Protein AF-A0A7V8A7Y8-F1 (afdb_monomer_lite)

Structure (mmCIF, N/CA/C/O backbone):
data_AF-A0A7V8A7Y8-F1
#
_entry.id   AF-A0A7V8A7Y8-F1
#
loop_
_atom_site.group_PDB
_atom_site.id
_atom_site.type_symbol
_atom_site.label_atom_id
_atom_site.label_alt_id
_atom_site.label_comp_id
_atom_site.label_asym_id
_atom_site.label_entity_id
_atom_site.label_seq_id
_atom_site.pdbx_PDB_ins_code
_atom_site.Cartn_x
_atom_site.Cartn_y
_atom_site.Cartn_z
_atom_site.occupancy
_atom_site.B_iso_or_equiv
_atom_site.auth_seq_id
_atom_site.auth_comp_id
_atom_site.auth_asym_id
_atom_site.auth_atom_id
_atom_site.pdbx_PDB_model_num
ATOM 1 N N . ILE A 1 1 ? -27.862 -1.808 -30.298 1.00 43.12 1 ILE A N 1
ATOM 2 C CA . ILE A 1 1 ? -26.944 -0.720 -30.732 1.00 43.12 1 ILE A CA 1
ATOM 3 C C . ILE A 1 1 ? -25.475 -1.186 -30.815 1.00 43.12 1 ILE A C 1
ATOM 5 O O . ILE A 1 1 ? -24.736 -0.655 -31.625 1.00 43.12 1 ILE A O 1
ATOM 9 N N . LEU A 1 2 ? -25.059 -2.246 -30.105 1.00 43.09 2 LEU A N 1
ATOM 10 C CA . LEU A 1 2 ? -23.691 -2.807 -30.159 1.00 43.09 2 LEU A CA 1
ATOM 11 C C . LEU A 1 2 ? -23.369 -3.747 -31.347 1.00 43.09 2 LEU A C 1
ATOM 13 O O . LEU A 1 2 ? -22.307 -4.351 -31.362 1.00 43.09 2 LEU A O 1
ATOM 17 N N . ALA A 1 3 ? -24.245 -3.877 -32.347 1.00 46.22 3 ALA A N 1
ATOM 18 C CA . ALA A 1 3 ? -24.031 -4.803 -33.471 1.00 46.22 3 ALA A CA 1
ATOM 19 C C . ALA A 1 3 ? -23.449 -4.141 -34.740 1.00 46.22 3 ALA A C 1
ATOM 21 O O . ALA A 1 3 ? -23.365 -4.790 -35.775 1.00 46.22 3 ALA A O 1
ATOM 22 N N . MET A 1 4 ? -23.084 -2.853 -34.693 1.00 45.44 4 MET A N 1
ATOM 23 C CA . MET A 1 4 ? -22.769 -2.076 -35.905 1.00 45.44 4 MET A CA 1
ATOM 24 C C . MET A 1 4 ? -21.642 -1.044 -35.720 1.00 45.44 4 MET A C 1
ATOM 26 O O . MET A 1 4 ? -21.625 -0.014 -36.387 1.00 45.44 4 MET A O 1
ATOM 30 N N . ALA A 1 5 ? -20.689 -1.300 -34.818 1.00 39.41 5 ALA A N 1
ATOM 31 C CA . ALA A 1 5 ? -19.474 -0.489 -34.725 1.00 39.41 5 ALA A CA 1
ATOM 32 C C . ALA A 1 5 ? -18.368 -1.089 -35.627 1.00 39.41 5 ALA A C 1
ATOM 34 O O . ALA A 1 5 ? -18.125 -2.294 -35.542 1.00 39.41 5 ALA A O 1
ATOM 35 N N . PRO A 1 6 ? -17.711 -0.297 -36.498 1.00 40.44 6 PRO A N 1
ATOM 36 C CA . PRO A 1 6 ? -16.711 -0.798 -37.436 1.00 40.44 6 PRO A CA 1
ATOM 37 C C . PRO A 1 6 ? -15.458 -1.315 -36.713 1.00 40.44 6 PRO A C 1
ATOM 39 O O . PRO A 1 6 ? -14.969 -0.691 -35.772 1.00 40.44 6 PRO A O 1
ATOM 42 N N . ASN A 1 7 ? -14.921 -2.435 -37.209 1.00 46.97 7 ASN A N 1
ATOM 43 C CA . ASN A 1 7 ? -13.708 -3.138 -36.760 1.00 46.97 7 ASN A CA 1
ATOM 44 C C . ASN A 1 7 ? -12.401 -2.347 -37.012 1.00 46.97 7 ASN A C 1
ATOM 46 O O . ASN A 1 7 ? -11.457 -2.869 -37.601 1.00 46.97 7 ASN A O 1
ATOM 50 N N . SER A 1 8 ? -12.326 -1.081 -36.598 1.00 47.31 8 SER A N 1
ATOM 51 C CA . SER A 1 8 ? -11.117 -0.253 -36.743 1.00 47.31 8 SER A CA 1
ATOM 52 C C . SER A 1 8 ? -10.705 0.512 -35.483 1.00 47.31 8 SER A C 1
ATOM 54 O O . SER A 1 8 ? -9.743 1.276 -35.524 1.00 47.31 8 SER A O 1
ATOM 56 N N . GLN A 1 9 ? -11.365 0.304 -34.340 1.00 48.78 9 GLN A N 1
ATOM 57 C CA . GLN A 1 9 ? -10.939 0.932 -33.090 1.00 48.78 9 GLN A CA 1
ATOM 58 C C . GLN A 1 9 ? -10.017 0.002 -32.303 1.00 48.78 9 GLN A C 1
ATOM 60 O O . GLN A 1 9 ? -10.423 -1.057 -31.832 1.00 48.78 9 GLN A O 1
ATOM 65 N N . ASN A 1 10 ? -8.761 0.433 -32.176 1.00 53.19 10 ASN A N 1
ATOM 66 C CA . ASN A 1 10 ? -7.723 -0.150 -31.336 1.00 53.19 10 ASN A CA 1
ATOM 67 C C . ASN A 1 10 ? -8.287 -0.593 -29.973 1.00 53.19 10 ASN A C 1
ATOM 69 O O . ASN A 1 10 ? -8.490 0.215 -29.065 1.00 53.19 10 ASN A O 1
ATOM 73 N N . ILE A 1 11 ? -8.473 -1.907 -29.835 1.00 54.41 11 ILE A N 1
ATOM 74 C CA . ILE A 1 11 ? -8.922 -2.631 -28.637 1.00 54.41 11 ILE A CA 1
ATOM 75 C C . ILE A 1 11 ? -8.180 -2.198 -27.343 1.00 54.41 11 ILE A C 1
ATOM 77 O O . ILE A 1 11 ? -8.832 -2.137 -26.296 1.00 54.41 11 ILE A O 1
ATOM 81 N N . PRO A 1 12 ? -6.887 -1.790 -27.365 1.00 56.72 12 PRO A N 1
ATOM 82 C CA . PRO A 1 12 ? -6.213 -1.254 -26.178 1.00 56.72 12 PRO A CA 1
ATOM 83 C C . PRO A 1 12 ? -6.859 0.018 -25.605 1.00 56.72 12 PRO A C 1
ATOM 85 O O . PRO A 1 12 ? -6.932 0.176 -24.388 1.00 56.72 12 PRO A O 1
ATOM 88 N N . GLY A 1 13 ? -7.369 0.916 -26.456 1.00 54.97 13 GLY A N 1
ATOM 89 C CA . GLY A 1 13 ? -7.923 2.204 -26.022 1.00 54.97 13 GLY A CA 1
ATOM 90 C C . GLY A 1 13 ? -9.248 2.063 -25.273 1.00 54.97 13 GLY A C 1
ATOM 91 O O . GLY A 1 1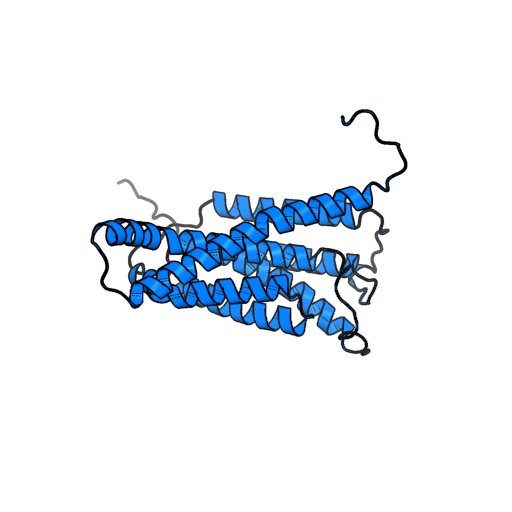3 ? -9.473 2.741 -24.273 1.00 54.97 13 GLY A O 1
ATOM 92 N N . ALA A 1 14 ? -10.098 1.129 -25.705 1.00 57.62 14 ALA A N 1
ATOM 93 C CA . ALA A 1 14 ? -11.372 0.846 -25.048 1.00 57.62 14 ALA A CA 1
ATOM 94 C C . ALA A 1 14 ? -11.176 0.187 -23.672 1.00 57.62 14 ALA A C 1
ATOM 96 O O . ALA A 1 14 ? -11.881 0.523 -22.722 1.00 57.62 14 ALA A O 1
ATOM 97 N N . ALA A 1 15 ? -10.185 -0.703 -23.540 1.00 55.25 15 ALA A N 1
ATOM 98 C CA . ALA A 1 15 ? -9.833 -1.317 -22.262 1.00 55.25 15 ALA A CA 1
ATOM 99 C C . ALA A 1 15 ? -9.279 -0.283 -21.267 1.00 55.25 15 ALA A C 1
ATOM 101 O O . ALA A 1 15 ? -9.724 -0.237 -20.121 1.00 55.25 15 ALA A O 1
ATOM 102 N N . VAL A 1 16 ? -8.380 0.602 -21.716 1.00 54.78 16 VAL A N 1
ATOM 103 C CA . VAL A 1 16 ? -7.860 1.711 -20.897 1.00 54.78 16 VAL A CA 1
ATOM 104 C C . VAL A 1 16 ? -8.991 2.654 -20.479 1.00 54.78 16 VAL A C 1
ATOM 106 O O . VAL A 1 16 ? -9.098 2.990 -19.300 1.00 54.78 16 VAL A O 1
ATOM 109 N N . ALA A 1 17 ? -9.889 3.017 -21.399 1.00 60.34 17 ALA A N 1
ATOM 110 C CA . ALA A 1 17 ? -11.046 3.858 -21.097 1.00 60.34 17 ALA A CA 1
ATOM 111 C C . ALA A 1 17 ? -12.006 3.203 -20.089 1.00 60.34 17 ALA A C 1
ATOM 113 O O . ALA A 1 17 ? -12.521 3.885 -19.207 1.00 60.34 17 ALA A O 1
ATOM 114 N N . LEU A 1 18 ? -12.211 1.885 -20.161 1.00 63.25 18 LEU A N 1
ATOM 115 C CA . LEU A 1 18 ? -13.032 1.134 -19.206 1.00 63.25 18 LEU A CA 1
ATOM 116 C C . LEU A 1 18 ? -12.386 1.027 -17.821 1.00 63.25 18 LEU A C 1
ATOM 118 O O . LEU A 1 18 ? -13.096 1.083 -16.816 1.00 63.25 18 LEU A O 1
ATOM 122 N N . VAL A 1 19 ? -11.059 0.895 -17.749 1.00 61.44 19 VAL A N 1
ATOM 123 C CA . VAL A 1 19 ? -10.325 0.915 -16.477 1.00 61.44 19 VAL A CA 1
ATOM 124 C C . VAL A 1 19 ? -10.378 2.306 -15.861 1.00 61.44 19 VAL A C 1
ATOM 126 O O . VAL A 1 19 ? -10.736 2.413 -14.694 1.00 61.44 19 VAL A O 1
ATOM 129 N N . PHE A 1 20 ? -10.124 3.369 -16.630 1.00 61.09 20 PHE A N 1
ATOM 130 C CA . PHE A 1 20 ? -10.285 4.749 -16.159 1.00 61.09 20 PHE A CA 1
ATOM 131 C C . PHE A 1 20 ? -11.716 5.037 -15.728 1.00 61.09 20 PHE A C 1
ATOM 133 O O . PHE A 1 20 ? -11.921 5.624 -14.671 1.00 61.09 20 PHE A O 1
ATOM 140 N N . TYR A 1 21 ? -12.703 4.573 -16.491 1.00 56.47 21 TYR A N 1
ATOM 141 C CA . TYR A 1 21 ? -14.102 4.667 -16.107 1.00 56.47 21 TYR A CA 1
ATOM 142 C C . TYR A 1 21 ? -14.349 3.949 -14.780 1.00 56.47 21 TYR A C 1
ATOM 144 O O . TYR A 1 21 ? -14.892 4.557 -13.871 1.00 56.47 21 TYR A O 1
ATOM 152 N N . ARG A 1 22 ? -13.886 2.705 -14.600 1.00 59.69 22 ARG A N 1
ATOM 153 C CA . ARG A 1 22 ? -14.024 1.992 -13.318 1.00 59.69 22 ARG A CA 1
ATOM 154 C C . ARG A 1 22 ? -13.259 2.665 -12.185 1.00 59.69 22 ARG A C 1
ATOM 156 O O . ARG A 1 22 ? -13.723 2.617 -11.054 1.00 59.69 22 ARG A O 1
ATOM 163 N N . LEU A 1 23 ? -12.109 3.266 -12.451 1.00 52.62 23 LEU A N 1
ATOM 164 C CA . LEU A 1 23 ? -11.292 3.910 -11.433 1.00 52.62 23 LEU A CA 1
ATOM 165 C C . LEU A 1 23 ? -11.945 5.222 -11.004 1.00 52.62 23 LEU A C 1
ATOM 167 O O . LEU A 1 23 ? -12.210 5.402 -9.828 1.00 52.62 23 LEU A O 1
ATOM 171 N N . ILE A 1 24 ? -12.347 6.073 -11.945 1.00 63.09 24 ILE A N 1
ATOM 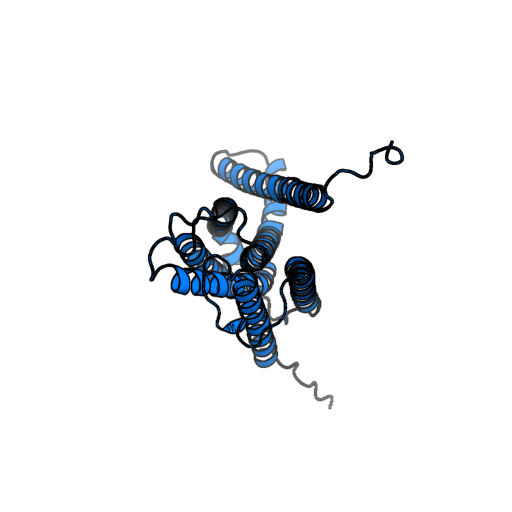172 C CA . ILE A 1 24 ? -13.106 7.296 -11.664 1.00 63.09 24 ILE A CA 1
ATOM 173 C C . ILE A 1 24 ? -14.426 6.939 -10.974 1.00 63.09 24 ILE A C 1
ATOM 175 O O . ILE A 1 24 ? -14.736 7.475 -9.919 1.00 63.09 24 ILE A O 1
ATOM 179 N N . TYR A 1 25 ? -15.178 5.982 -11.505 1.00 55.97 25 TYR A N 1
ATOM 180 C CA . TYR A 1 25 ? -16.520 5.678 -11.017 1.00 55.97 25 TYR A CA 1
ATOM 181 C C . TYR A 1 25 ? -16.545 4.874 -9.709 1.00 55.97 25 TYR A C 1
ATOM 183 O O . TYR A 1 25 ? -17.559 4.906 -9.030 1.00 55.97 25 TYR A O 1
ATOM 191 N N . ASN A 1 26 ? -15.465 4.187 -9.310 1.00 49.59 26 ASN A N 1
ATOM 192 C CA . ASN A 1 26 ? -15.390 3.523 -7.996 1.00 49.59 26 ASN A CA 1
ATOM 193 C C . ASN A 1 26 ? -14.602 4.337 -6.964 1.00 49.59 26 ASN A C 1
ATOM 195 O O . ASN A 1 26 ? -14.957 4.345 -5.790 1.00 49.59 26 ASN A O 1
ATOM 199 N N . VAL A 1 27 ? -13.541 5.032 -7.381 1.00 58.81 27 VAL A N 1
ATOM 200 C CA . VAL A 1 27 ? -12.661 5.777 -6.472 1.00 58.81 27 VAL A CA 1
ATOM 201 C C . VAL A 1 27 ? -13.266 7.138 -6.134 1.00 58.81 27 VAL A C 1
ATOM 203 O O . VAL A 1 27 ? -13.278 7.506 -4.965 1.00 58.81 27 VAL A O 1
ATOM 206 N N . VAL A 1 28 ? -13.856 7.863 -7.092 1.00 67.00 28 VAL A N 1
ATOM 207 C CA . VAL A 1 28 ? -14.486 9.169 -6.808 1.00 67.00 28 VAL A CA 1
ATOM 208 C C . VAL A 1 28 ? -15.619 9.074 -5.782 1.00 67.00 28 VAL A C 1
ATOM 210 O O . VAL A 1 28 ? -15.582 9.857 -4.835 1.00 67.00 28 VAL A O 1
ATOM 213 N N . PRO A 1 29 ? -16.597 8.149 -5.872 1.00 58.66 29 PRO A N 1
ATOM 214 C CA . PRO A 1 29 ? -17.619 8.047 -4.831 1.00 58.66 29 PRO A CA 1
ATOM 215 C C . PRO A 1 29 ? -17.057 7.577 -3.486 1.00 58.66 29 PRO A C 1
ATOM 217 O O . PRO A 1 29 ? -17.564 8.002 -2.453 1.00 58.66 29 PRO A O 1
ATOM 220 N N . LEU A 1 30 ? -15.981 6.782 -3.468 1.00 58.44 30 LEU A N 1
ATOM 221 C CA . LEU A 1 30 ? -15.286 6.400 -2.234 1.00 58.44 30 LEU A CA 1
ATOM 222 C C . LEU A 1 30 ? -14.647 7.621 -1.544 1.00 58.44 30 LEU A C 1
ATOM 224 O O . LEU A 1 30 ? -14.804 7.815 -0.338 1.00 58.44 30 LEU A O 1
ATOM 228 N N . PHE A 1 31 ? -13.979 8.485 -2.314 1.00 58.53 31 PHE A N 1
ATOM 229 C CA . PHE A 1 31 ? -13.461 9.768 -1.831 1.00 58.53 31 PHE A CA 1
ATOM 230 C C . PHE A 1 31 ? -14.584 10.728 -1.430 1.00 58.53 31 PHE A C 1
ATOM 232 O O . PHE A 1 31 ? -14.476 11.391 -0.404 1.00 58.53 31 PHE A O 1
ATOM 239 N N . GLY A 1 32 ? -15.676 10.778 -2.195 1.00 63.62 32 GLY A N 1
ATOM 240 C CA . GLY A 1 32 ? -16.858 11.573 -1.871 1.00 63.62 32 GLY A CA 1
ATOM 241 C C . GLY A 1 32 ? -17.466 11.158 -0.534 1.00 63.62 32 GLY A C 1
ATOM 242 O O . GLY A 1 32 ? -17.670 12.004 0.329 1.00 63.62 32 GLY A O 1
ATOM 243 N N . ALA A 1 33 ? -17.665 9.856 -0.318 1.00 61.56 33 ALA A N 1
ATOM 244 C CA . ALA A 1 33 ? -18.152 9.313 0.948 1.00 61.56 33 ALA A CA 1
ATOM 245 C C . ALA A 1 33 ? -17.186 9.611 2.107 1.00 61.56 33 ALA A C 1
ATOM 247 O O . ALA A 1 33 ? -17.625 10.005 3.181 1.00 61.56 33 ALA A O 1
ATOM 248 N N . THR A 1 34 ? -15.876 9.505 1.870 1.00 56.59 34 THR A N 1
ATOM 249 C CA . THR A 1 34 ? -14.823 9.841 2.847 1.00 56.59 34 THR A CA 1
ATOM 250 C C . THR A 1 34 ? -14.876 11.314 3.261 1.00 56.59 34 THR A C 1
ATOM 252 O O . THR A 1 34 ? -14.843 11.629 4.449 1.00 56.59 34 THR A O 1
ATOM 255 N N . ILE A 1 35 ? -14.989 12.224 2.291 1.00 63.06 35 ILE A N 1
ATOM 256 C CA . ILE A 1 35 ? -15.062 13.668 2.537 1.00 63.06 35 ILE A CA 1
ATOM 257 C C . ILE A 1 35 ? -16.370 14.021 3.246 1.00 63.06 35 ILE A C 1
ATOM 259 O O . ILE A 1 35 ? -16.341 14.777 4.211 1.00 63.06 35 ILE A O 1
ATOM 263 N N . ILE A 1 36 ? -17.501 13.459 2.811 1.00 67.81 36 ILE A N 1
ATOM 264 C CA . ILE A 1 36 ? -18.805 13.692 3.444 1.00 67.81 36 ILE A CA 1
ATOM 265 C C . ILE A 1 36 ? -18.777 13.218 4.898 1.00 67.81 36 ILE A C 1
ATOM 267 O O . ILE A 1 36 ? -19.141 13.990 5.775 1.00 67.81 36 ILE A O 1
ATOM 271 N N . LEU A 1 37 ? -18.278 12.010 5.174 1.00 58.44 37 LEU A N 1
ATOM 272 C CA . LEU A 1 37 ? -18.176 11.488 6.540 1.00 58.44 37 LEU A CA 1
ATOM 273 C C . LEU A 1 37 ? -17.248 12.337 7.421 1.00 58.44 37 LEU A C 1
ATOM 275 O O . LEU A 1 37 ? -17.583 12.599 8.574 1.00 58.44 37 LEU A O 1
ATOM 279 N N . GLY A 1 38 ? -16.118 12.808 6.884 1.00 55.41 38 GLY A N 1
ATOM 280 C CA . GLY A 1 38 ? -15.203 13.691 7.614 1.00 55.41 38 GLY A CA 1
ATOM 281 C C . GLY A 1 38 ? -15.781 15.087 7.886 1.00 55.41 38 GLY A C 1
ATOM 282 O O . GLY A 1 38 ? -15.586 15.635 8.971 1.00 55.41 38 GLY A O 1
ATOM 283 N N . LEU A 1 39 ? -16.513 15.662 6.927 1.00 60.06 39 LEU A N 1
ATOM 284 C CA . LEU A 1 39 ? -17.131 16.987 7.059 1.00 60.06 39 LEU A CA 1
ATOM 285 C C . LEU A 1 39 ? -18.376 16.975 7.950 1.00 60.06 39 LEU A C 1
ATOM 287 O O . LEU A 1 39 ? -18.592 17.935 8.690 1.00 60.06 39 LEU A O 1
ATOM 291 N N . ASP A 1 40 ? -19.167 15.903 7.907 1.00 56.62 40 ASP A N 1
ATOM 292 C CA . ASP A 1 40 ? -20.342 15.751 8.768 1.00 56.62 40 ASP A CA 1
ATOM 293 C C . ASP A 1 40 ? -19.900 15.763 10.243 1.00 56.62 40 ASP A C 1
ATOM 295 O O . ASP A 1 40 ? -20.378 16.581 11.028 1.00 56.62 40 ASP A O 1
ATOM 299 N N . HIS A 1 41 ? -18.849 15.011 10.594 1.00 49.81 41 HIS A N 1
ATOM 300 C CA . HIS A 1 41 ? -18.277 15.000 11.951 1.00 49.81 41 HIS A CA 1
ATOM 301 C C . HIS A 1 41 ? -17.649 16.343 12.368 1.00 49.81 41 HIS A C 1
ATOM 303 O O . HIS A 1 41 ? -17.796 16.764 13.518 1.00 49.81 41 HIS A O 1
ATOM 309 N N . ALA A 1 42 ? -17.004 17.068 11.447 1.00 48.19 42 ALA A N 1
ATOM 310 C CA . ALA A 1 42 ? -16.447 18.394 11.733 1.00 48.19 42 ALA A CA 1
ATOM 311 C C . ALA A 1 42 ? -17.534 19.445 12.045 1.00 48.19 42 ALA A C 1
ATOM 313 O O . ALA A 1 42 ? -17.301 20.368 12.831 1.00 48.19 42 ALA A O 1
ATOM 314 N N . HIS A 1 43 ? -18.735 19.306 11.474 1.00 44.16 43 HIS A N 1
ATOM 315 C CA . HIS A 1 43 ? -19.877 20.168 11.786 1.00 44.16 43 HIS A CA 1
ATOM 316 C C . HIS A 1 43 ? -20.612 19.777 13.081 1.00 44.16 43 HIS A C 1
ATOM 318 O O . HIS A 1 43 ? -21.216 20.654 13.708 1.00 44.16 43 HIS A O 1
ATOM 324 N N . PHE A 1 44 ? -20.500 18.524 13.540 1.00 43.19 44 PHE A N 1
ATOM 325 C CA . PHE A 1 44 ? -21.098 18.052 14.799 1.00 43.19 44 PHE A CA 1
ATOM 326 C C . PHE A 1 44 ? -20.468 18.629 16.061 1.00 43.19 44 PHE A C 1
ATOM 328 O O . PHE A 1 44 ? -21.171 18.884 17.037 1.00 43.19 44 PHE A O 1
ATOM 335 N N . ILE A 1 45 ? -19.162 18.892 16.044 1.00 47.88 45 ILE A N 1
ATOM 336 C CA . ILE A 1 45 ? -18.452 19.434 17.213 1.00 47.88 45 ILE A CA 1
ATOM 337 C C . ILE A 1 45 ? -18.829 20.913 17.460 1.00 47.88 45 ILE A C 1
ATOM 339 O O . ILE A 1 45 ? -18.658 21.426 18.564 1.00 47.88 45 ILE A O 1
ATOM 343 N N . ALA A 1 46 ? -19.408 21.601 16.465 1.00 47.91 46 ALA A N 1
ATOM 344 C CA . ALA A 1 46 ? -19.667 23.041 16.514 1.00 47.91 46 ALA A CA 1
ATOM 345 C C . ALA A 1 46 ? -21.125 23.457 16.813 1.00 47.91 46 ALA A C 1
ATOM 347 O O . ALA A 1 46 ? -21.374 24.655 16.968 1.00 47.91 46 ALA A O 1
ATOM 348 N N . LYS A 1 47 ? -22.107 22.541 16.903 1.00 44.56 47 LYS A N 1
ATOM 349 C CA . LYS A 1 47 ? -23.505 22.913 17.215 1.00 44.56 47 LYS A CA 1
ATOM 350 C C . LYS A 1 47 ? -24.209 21.932 18.162 1.00 44.56 47 LYS A C 1
ATOM 352 O O . LYS A 1 47 ? -24.186 20.732 17.914 1.00 44.56 47 LYS A O 1
ATOM 357 N N . PRO A 1 48 ? -24.933 22.424 19.189 1.00 49.44 48 PRO A N 1
ATOM 358 C CA . PRO A 1 48 ? -25.820 21.586 19.982 1.00 49.44 48 PRO A CA 1
ATOM 359 C C . PRO A 1 48 ? -27.108 21.355 19.175 1.00 49.44 48 PRO A C 1
ATOM 361 O O . PRO A 1 48 ? -27.955 22.242 19.106 1.00 49.44 48 PRO A O 1
ATOM 364 N N . ALA A 1 49 ? -27.247 20.203 18.513 1.00 48.22 49 ALA A N 1
ATOM 365 C CA . ALA A 1 49 ? -28.433 19.876 17.717 1.00 48.22 49 ALA A CA 1
ATOM 366 C C . ALA A 1 49 ? -28.984 18.468 18.007 1.00 48.22 49 ALA A C 1
ATOM 368 O O . ALA A 1 49 ? -28.305 17.599 18.547 1.00 48.22 49 ALA A O 1
ATOM 369 N N . ASP A 1 50 ? -30.267 18.313 17.683 1.00 51.00 50 ASP A N 1
ATOM 370 C CA . ASP A 1 50 ? -31.272 17.454 18.305 1.00 51.00 50 ASP A CA 1
ATOM 371 C C . ASP A 1 50 ? -30.987 15.950 18.439 1.00 51.00 50 ASP A C 1
ATOM 373 O O . ASP A 1 50 ? -30.311 15.307 17.638 1.00 51.00 50 ASP A O 1
ATOM 377 N N . LYS A 1 51 ? -31.649 15.355 19.442 1.00 48.34 51 LYS A N 1
ATOM 378 C CA . LYS A 1 51 ? -31.602 13.930 19.831 1.00 48.34 51 LYS A CA 1
ATOM 379 C C . LYS A 1 51 ? -31.778 12.927 18.676 1.00 48.34 51 LYS A C 1
ATOM 381 O O . LYS A 1 51 ? -31.282 11.811 18.786 1.00 48.34 51 LYS A O 1
ATOM 386 N N . ALA A 1 52 ? -32.451 13.297 17.585 1.00 44.81 52 ALA A N 1
ATOM 387 C CA . ALA A 1 52 ? -32.620 12.444 16.401 1.00 44.81 52 ALA A CA 1
ATOM 388 C C . ALA A 1 52 ? -31.298 12.203 15.650 1.00 44.81 52 ALA A C 1
ATOM 390 O O . ALA A 1 52 ? -31.081 11.138 15.077 1.00 44.81 52 ALA A O 1
ATOM 391 N N . VAL A 1 53 ? -30.396 13.176 15.706 1.00 46.72 53 VAL A N 1
ATOM 392 C CA . VAL A 1 53 ? -29.114 13.165 15.013 1.00 46.72 53 VAL A CA 1
ATOM 393 C C . VAL A 1 53 ? -28.055 12.398 15.811 1.00 46.72 53 VAL A C 1
ATOM 395 O O . VAL A 1 53 ? -27.258 11.650 15.252 1.00 46.72 53 VAL A O 1
ATOM 398 N N . ARG A 1 54 ? -28.153 12.448 17.142 1.00 45.44 54 ARG A N 1
ATOM 399 C CA . ARG A 1 54 ? -27.348 11.646 18.078 1.00 45.44 54 ARG A CA 1
ATOM 400 C C . ARG A 1 54 ? -27.563 10.131 17.921 1.00 45.44 54 ARG A C 1
ATOM 402 O O . ARG A 1 54 ? -26.676 9.347 18.218 1.00 45.44 54 ARG A O 1
ATOM 409 N N . HIS A 1 55 ? -28.727 9.703 17.423 1.00 41.31 55 HIS A N 1
ATOM 410 C CA . HIS A 1 55 ? -28.991 8.292 17.106 1.00 41.31 55 HIS A CA 1
ATOM 411 C C . HIS A 1 55 ? -28.387 7.832 15.770 1.00 41.31 55 HIS A C 1
ATOM 413 O O . HIS A 1 55 ? -28.185 6.630 15.586 1.00 41.31 55 HIS A O 1
ATOM 419 N N . LEU A 1 56 ? -28.106 8.762 14.852 1.00 43.03 56 LEU A N 1
ATOM 420 C CA . LEU A 1 56 ? -27.363 8.490 13.621 1.00 43.03 56 LEU A CA 1
ATOM 421 C C . LEU A 1 56 ? -25.848 8.554 13.866 1.00 43.03 56 LEU A C 1
ATOM 423 O O . LEU A 1 56 ? -25.158 7.661 13.381 1.00 43.03 56 LEU A O 1
ATOM 427 N N . SER A 1 57 ? -25.347 9.506 14.671 1.00 47.62 57 SER A N 1
ATOM 428 C CA . SER A 1 57 ? -23.914 9.566 15.031 1.00 47.62 57 SER A CA 1
ATOM 429 C C . SER A 1 57 ? -23.490 8.342 15.844 1.00 47.62 57 SER A C 1
ATOM 431 O O . SER A 1 57 ? -22.567 7.659 15.430 1.00 47.62 57 SER A O 1
ATOM 433 N N . ASN A 1 58 ? -24.265 7.928 16.855 1.00 46.50 58 ASN A N 1
ATOM 434 C CA . ASN A 1 58 ? -23.952 6.716 17.624 1.00 46.50 58 ASN A CA 1
ATOM 435 C C . ASN A 1 58 ? -23.882 5.435 16.766 1.00 46.50 58 ASN A C 1
ATOM 437 O O . ASN A 1 58 ? -23.222 4.486 17.159 1.00 46.50 58 ASN A O 1
ATOM 441 N N . ARG A 1 59 ? -24.577 5.366 15.617 1.00 42.19 59 ARG A N 1
ATOM 442 C CA . ARG A 1 59 ? -24.465 4.225 14.688 1.00 42.19 59 ARG A CA 1
ATOM 443 C C . ARG A 1 59 ? -23.331 4.392 13.683 1.00 42.19 59 ARG A C 1
ATOM 445 O O . ARG A 1 59 ? -22.799 3.387 13.238 1.00 42.19 59 ARG A O 1
ATOM 452 N N . ALA A 1 60 ? -22.998 5.615 13.279 1.00 45.84 60 ALA A N 1
ATOM 453 C CA . ALA A 1 60 ? -21.873 5.876 12.384 1.00 45.84 60 ALA A CA 1
ATOM 454 C C . ALA A 1 60 ? -20.524 5.679 13.100 1.00 45.84 60 ALA A C 1
ATOM 456 O O . ALA A 1 60 ? -19.620 5.090 12.508 1.00 45.84 60 ALA A O 1
ATOM 457 N N . GLU A 1 61 ? -20.442 6.076 14.373 1.00 54.06 61 GLU A N 1
ATOM 458 C CA . GLU A 1 61 ? -19.311 5.845 15.288 1.00 54.06 61 GLU A CA 1
ATOM 459 C C . GLU A 1 61 ? -19.024 4.333 15.449 1.00 54.06 61 GLU A C 1
ATOM 461 O O . GLU A 1 61 ? -17.873 3.908 15.426 1.00 54.06 61 GLU A O 1
ATOM 466 N N . ASP A 1 62 ? -20.057 3.476 15.452 1.00 58.47 62 ASP A N 1
ATOM 467 C CA . ASP A 1 62 ? -19.889 2.009 15.492 1.00 58.47 62 ASP A CA 1
ATOM 468 C C . ASP A 1 62 ? -19.264 1.414 14.201 1.00 58.47 62 ASP A C 1
ATOM 470 O O . ASP A 1 62 ? -18.708 0.311 14.220 1.00 58.47 62 ASP A O 1
ATOM 474 N N . PHE A 1 63 ? -19.364 2.100 13.051 1.00 63.88 63 PHE A N 1
ATOM 475 C CA . PHE A 1 63 ? -18.888 1.595 11.747 1.00 63.88 63 PHE A CA 1
ATOM 476 C C . PHE A 1 63 ? -17.625 2.294 11.228 1.00 63.88 63 PHE A C 1
ATOM 478 O O . PHE A 1 63 ? -16.998 1.797 10.281 1.00 63.88 63 PHE A O 1
ATOM 485 N N . ALA A 1 64 ? -17.216 3.410 11.828 1.00 73.25 64 ALA A N 1
ATOM 486 C CA . ALA A 1 64 ? -16.042 4.175 11.417 1.00 73.25 64 ALA A CA 1
ATOM 487 C C . ALA A 1 64 ? -14.748 3.327 11.357 1.00 73.25 64 ALA A C 1
ATOM 489 O O . ALA A 1 64 ? -14.086 3.348 10.309 1.00 73.25 64 ALA A O 1
ATOM 490 N N . PRO A 1 65 ? -14.420 2.468 12.346 1.00 76.19 65 PRO A N 1
ATOM 491 C CA . PRO A 1 65 ? -13.241 1.599 12.277 1.00 76.19 65 PRO A CA 1
ATOM 492 C C . PRO A 1 65 ? -13.227 0.649 11.073 1.00 76.19 65 PRO A C 1
ATOM 494 O O . PRO A 1 65 ? -12.180 0.398 10.469 1.00 76.19 65 PRO A O 1
ATOM 497 N N . GLN A 1 66 ? -14.399 0.139 10.692 1.00 80.81 66 GLN A N 1
ATOM 498 C CA . GLN A 1 66 ? -14.566 -0.820 9.599 1.00 80.81 66 GLN A CA 1
ATOM 499 C C . GLN A 1 66 ? -14.433 -0.131 8.236 1.00 80.81 66 GLN A C 1
ATOM 501 O O . GLN A 1 66 ? -13.771 -0.653 7.335 1.00 80.81 66 GLN A O 1
ATOM 506 N N . ILE A 1 67 ? -14.994 1.075 8.100 1.00 81.44 67 ILE A N 1
ATOM 507 C CA . ILE A 1 67 ? -14.839 1.902 6.898 1.00 81.44 67 ILE A CA 1
ATOM 508 C C . ILE A 1 67 ? -13.368 2.281 6.713 1.00 81.44 67 ILE A C 1
ATOM 510 O O . ILE A 1 67 ? -12.820 2.088 5.627 1.00 81.44 67 ILE A O 1
ATOM 514 N N . ILE A 1 68 ? -12.694 2.751 7.768 1.00 84.50 68 ILE A N 1
ATOM 515 C CA . ILE A 1 68 ? -11.276 3.123 7.689 1.00 84.50 68 ILE A CA 1
ATOM 516 C C . ILE A 1 68 ? -10.419 1.899 7.348 1.00 84.50 68 ILE A C 1
ATOM 518 O O . ILE A 1 68 ? -9.550 1.985 6.482 1.00 84.50 68 ILE A O 1
ATOM 522 N N . ALA A 1 69 ? -10.687 0.739 7.950 1.00 86.81 69 ALA A N 1
ATOM 523 C CA . ALA A 1 69 ? -10.004 -0.503 7.599 1.00 86.81 69 ALA A CA 1
ATOM 524 C C . ALA A 1 69 ? -10.188 -0.877 6.118 1.00 86.81 69 ALA A C 1
ATOM 526 O O . ALA A 1 69 ? -9.218 -1.252 5.455 1.00 86.81 69 ALA A O 1
ATOM 527 N N . LEU A 1 70 ? -11.397 -0.724 5.569 1.00 88.12 70 LEU A N 1
ATOM 528 C CA . LEU A 1 70 ? -11.654 -0.954 4.146 1.00 88.12 70 LEU A CA 1
ATOM 529 C C . LEU A 1 70 ? -10.868 0.022 3.258 1.00 88.12 70 LEU A C 1
ATOM 531 O O . LEU A 1 70 ? -10.276 -0.402 2.265 1.00 88.12 70 LEU A O 1
ATOM 535 N N . LEU A 1 71 ? -10.820 1.306 3.623 1.00 89.25 71 LEU A N 1
ATOM 536 C CA . LEU A 1 71 ? -10.046 2.319 2.901 1.00 89.25 71 LEU A CA 1
ATOM 537 C C . LEU A 1 71 ? -8.543 2.018 2.934 1.00 89.25 71 LEU A C 1
ATOM 539 O O . LEU A 1 71 ? -7.883 2.090 1.899 1.00 89.25 71 LEU A O 1
ATOM 543 N N . VAL A 1 72 ? -8.008 1.624 4.093 1.00 92.44 72 VAL A N 1
ATOM 544 C CA . VAL A 1 72 ? -6.602 1.215 4.252 1.00 92.44 72 VAL A CA 1
ATOM 545 C C . VAL A 1 72 ? -6.292 -0.004 3.382 1.00 92.44 72 VAL A C 1
ATOM 547 O O . VAL A 1 72 ? -5.263 -0.028 2.705 1.00 92.44 72 VAL A O 1
ATOM 550 N N . TYR A 1 73 ? -7.190 -0.992 3.342 1.00 91.31 73 TYR A N 1
ATOM 551 C CA . TYR A 1 73 ? -7.046 -2.164 2.479 1.00 91.31 73 TYR A CA 1
ATOM 552 C C . TYR A 1 73 ? -7.058 -1.782 0.992 1.00 91.31 73 TYR A C 1
ATOM 554 O O . TYR A 1 73 ? -6.183 -2.206 0.234 1.00 91.31 73 TYR A O 1
ATOM 562 N N . ALA A 1 74 ? -8.015 -0.948 0.577 1.00 90.38 74 ALA A N 1
ATOM 563 C CA . ALA A 1 74 ? -8.133 -0.471 -0.798 1.00 90.38 74 ALA A CA 1
ATOM 564 C C . ALA A 1 74 ? -6.915 0.363 -1.225 1.00 90.38 74 ALA A C 1
ATOM 566 O O . ALA A 1 74 ? -6.425 0.210 -2.343 1.00 90.38 74 ALA A O 1
ATOM 567 N N . TYR A 1 75 ? -6.386 1.201 -0.331 1.00 92.31 75 TYR A N 1
ATOM 568 C CA . TYR A 1 75 ? -5.162 1.958 -0.572 1.00 92.31 75 TYR A CA 1
ATOM 569 C C . TYR A 1 75 ? -3.940 1.043 -0.695 1.00 92.31 75 TYR A C 1
ATOM 571 O O . TYR A 1 75 ? -3.149 1.204 -1.623 1.00 92.31 75 TYR A O 1
ATOM 579 N N . GLY A 1 76 ? -3.815 0.032 0.170 1.00 92.81 76 GLY A N 1
ATOM 580 C CA . GLY A 1 76 ? -2.757 -0.971 0.057 1.00 92.81 76 GLY A CA 1
ATOM 581 C C . GLY A 1 76 ? -2.797 -1.717 -1.280 1.00 92.81 76 GLY A C 1
ATOM 582 O O . GLY A 1 76 ? -1.777 -1.824 -1.962 1.00 92.81 76 GLY A O 1
ATOM 583 N N . PHE A 1 77 ? -3.990 -2.131 -1.716 1.00 92.00 77 PHE A N 1
ATOM 584 C CA . PHE A 1 77 ? -4.203 -2.712 -3.043 1.00 92.00 77 PHE A CA 1
ATOM 585 C C . PHE A 1 77 ? -3.799 -1.745 -4.168 1.00 92.00 77 PHE A C 1
ATOM 587 O O . PHE A 1 77 ? -3.098 -2.138 -5.103 1.00 92.00 77 PHE A O 1
ATOM 594 N N . ALA A 1 78 ? -4.197 -0.474 -4.063 1.00 89.69 78 ALA A N 1
ATOM 595 C CA . ALA A 1 78 ? -3.865 0.556 -5.042 1.00 89.69 78 ALA A CA 1
ATOM 596 C C . ALA A 1 78 ? -2.352 0.809 -5.145 1.00 89.69 78 ALA A C 1
ATOM 598 O O . ALA A 1 78 ? -1.866 1.024 -6.252 1.00 89.69 78 ALA A O 1
ATOM 599 N N . LEU A 1 79 ? -1.599 0.736 -4.040 1.00 90.50 79 LEU A N 1
ATOM 600 C CA . LEU A 1 79 ? -0.136 0.856 -4.061 1.00 90.50 79 LEU A CA 1
ATOM 601 C C . LEU A 1 79 ? 0.529 -0.300 -4.811 1.00 90.50 79 LEU A C 1
ATOM 603 O O . LEU A 1 79 ? 1.397 -0.060 -5.647 1.00 90.50 79 LEU A O 1
ATOM 607 N N . ILE A 1 80 ? 0.100 -1.543 -4.573 1.00 91.38 80 ILE A N 1
ATOM 608 C CA . ILE A 1 80 ? 0.644 -2.706 -5.296 1.00 91.38 80 ILE A CA 1
ATOM 609 C C . ILE A 1 80 ? 0.276 -2.620 -6.786 1.00 91.38 80 ILE A C 1
ATOM 611 O O . ILE A 1 80 ? 1.113 -2.880 -7.653 1.00 91.38 80 ILE A O 1
ATOM 615 N N . ALA A 1 81 ? -0.954 -2.211 -7.105 1.00 88.44 81 ALA A N 1
ATOM 616 C CA . ALA A 1 81 ? -1.366 -1.979 -8.485 1.00 88.44 81 ALA A CA 1
ATOM 617 C C . ALA A 1 81 ? -0.498 -0.887 -9.139 1.00 88.44 81 ALA A C 1
ATOM 619 O O . ALA A 1 81 ? 0.121 -1.126 -10.171 1.00 88.44 81 ALA A O 1
ATOM 620 N N . ALA A 1 82 ? -0.346 0.278 -8.509 1.00 83.81 82 ALA A N 1
ATOM 621 C CA . ALA A 1 82 ? 0.514 1.351 -9.012 1.00 83.81 82 ALA A CA 1
ATOM 622 C C . ALA A 1 82 ? 1.984 0.915 -9.170 1.00 83.81 82 ALA A C 1
ATOM 624 O O . ALA A 1 82 ? 2.670 1.367 -10.086 1.00 83.81 82 ALA A O 1
ATOM 625 N N . ALA A 1 83 ? 2.458 0.004 -8.316 1.00 86.06 83 ALA A N 1
ATOM 626 C CA . ALA A 1 83 ? 3.805 -0.547 -8.396 1.00 86.06 83 ALA A CA 1
ATOM 627 C C . ALA A 1 83 ? 4.009 -1.536 -9.563 1.00 86.06 83 ALA A C 1
ATOM 629 O O . ALA A 1 83 ? 5.141 -1.775 -9.984 1.00 86.06 83 ALA A O 1
ATOM 630 N N . THR A 1 84 ? 2.929 -2.123 -10.080 1.00 85.31 84 THR A N 1
ATOM 631 C CA . THR A 1 84 ? 2.965 -3.162 -11.123 1.00 85.31 84 THR A CA 1
ATOM 632 C C . THR A 1 84 ? 2.512 -2.660 -12.489 1.00 85.31 84 THR A C 1
ATOM 634 O O . THR A 1 84 ? 2.905 -3.227 -13.510 1.00 85.31 84 THR A O 1
ATOM 637 N N . LEU A 1 85 ? 1.717 -1.593 -12.534 1.00 81.38 85 LEU A N 1
ATOM 638 C CA . LEU A 1 85 ? 1.244 -1.000 -13.778 1.00 81.38 85 LEU A CA 1
ATOM 639 C C . LEU A 1 85 ? 2.373 -0.261 -14.530 1.00 81.38 85 LEU A C 1
ATOM 641 O O . LEU A 1 85 ? 3.234 0.348 -13.891 1.00 81.38 85 LEU A O 1
ATOM 645 N N . PRO A 1 86 ? 2.349 -0.264 -15.880 1.00 72.69 86 PRO A N 1
ATOM 646 C CA . PRO A 1 86 ? 3.266 0.528 -16.691 1.00 72.69 86 PRO A CA 1
ATOM 647 C C . PRO A 1 86 ? 3.150 2.010 -16.341 1.00 72.69 86 PRO A C 1
ATOM 649 O O . PRO A 1 86 ? 2.043 2.535 -16.173 1.00 72.69 86 PRO A O 1
ATOM 652 N N . ASN A 1 87 ? 4.282 2.706 -16.268 1.00 68.75 87 ASN A N 1
ATOM 653 C CA . ASN A 1 87 ? 4.318 4.127 -15.925 1.00 68.75 87 ASN A CA 1
ATOM 654 C C . ASN A 1 87 ? 3.942 4.985 -17.149 1.00 68.75 87 ASN A C 1
ATOM 656 O O . ASN A 1 87 ? 4.772 5.682 -17.721 1.00 68.75 87 ASN A O 1
ATOM 660 N N . VAL A 1 88 ? 2.668 4.964 -17.549 1.00 55.16 88 VAL A N 1
ATOM 661 C CA . VAL A 1 88 ? 2.152 5.775 -18.674 1.00 55.16 88 VAL A CA 1
ATOM 662 C C . VAL A 1 88 ? 1.970 7.260 -18.332 1.00 55.16 88 VAL A C 1
ATOM 664 O O . VAL A 1 88 ? 1.880 8.085 -19.236 1.00 55.16 88 VAL A O 1
ATOM 667 N N . ILE A 1 89 ? 1.899 7.612 -17.043 1.00 47.31 89 ILE A N 1
ATOM 668 C CA . ILE A 1 89 ? 1.494 8.955 -16.573 1.00 47.31 89 ILE A CA 1
ATOM 669 C C . ILE A 1 89 ? 2.653 9.712 -15.899 1.00 47.31 89 ILE A C 1
ATOM 671 O O . ILE A 1 89 ? 2.623 10.938 -15.798 1.00 47.31 89 ILE A O 1
ATOM 675 N N . ASN A 1 90 ? 3.705 9.013 -15.463 1.00 51.69 90 ASN A N 1
ATOM 676 C CA . ASN A 1 90 ? 4.797 9.643 -14.729 1.00 51.69 90 ASN A CA 1
ATOM 677 C C . ASN A 1 90 ? 5.818 10.267 -15.680 1.00 51.69 90 ASN A C 1
ATOM 679 O O . ASN A 1 90 ? 6.667 9.614 -16.288 1.00 51.69 90 ASN A O 1
ATOM 683 N N . ASN A 1 91 ? 5.718 11.589 -15.775 1.00 48.47 91 ASN A N 1
ATOM 684 C CA . ASN A 1 91 ? 6.688 12.454 -16.413 1.00 48.47 91 ASN A CA 1
ATOM 685 C C . ASN A 1 91 ? 8.051 12.232 -15.730 1.00 48.47 91 ASN A C 1
ATOM 687 O O . ASN A 1 91 ? 8.262 12.655 -14.594 1.00 48.47 91 ASN A O 1
ATOM 691 N N . HIS A 1 92 ? 8.986 11.573 -16.419 1.00 53.72 92 HIS A N 1
ATOM 692 C CA . HIS A 1 92 ? 10.324 11.208 -15.923 1.00 53.72 92 HIS A CA 1
ATOM 693 C C . HIS A 1 92 ? 11.230 12.421 -15.616 1.00 53.72 92 HIS A C 1
ATOM 695 O O . HIS A 1 92 ? 12.434 12.267 -15.419 1.00 53.72 92 HIS A O 1
ATOM 701 N N . TYR A 1 93 ? 10.679 13.636 -15.549 1.00 50.25 93 TYR A N 1
ATOM 702 C CA . TYR A 1 93 ? 11.414 14.868 -15.276 1.00 50.25 93 TYR A CA 1
ATOM 703 C C . TYR A 1 93 ? 12.219 14.784 -13.967 1.00 50.25 93 TYR A C 1
ATOM 705 O O . TYR A 1 93 ? 13.355 15.252 -13.932 1.00 50.25 93 TYR A O 1
ATOM 713 N N . TRP A 1 94 ? 11.695 14.099 -12.940 1.00 51.25 94 TRP A N 1
ATOM 714 C CA . TRP A 1 94 ? 12.388 13.867 -11.661 1.00 51.25 94 TRP A CA 1
ATOM 715 C C . TRP A 1 94 ? 13.454 12.753 -11.708 1.00 51.25 94 TRP A C 1
ATOM 717 O O . TRP A 1 94 ? 14.340 12.723 -10.860 1.00 51.25 94 TRP A O 1
ATOM 727 N N . ALA A 1 95 ? 13.415 11.862 -12.706 1.00 53.81 95 ALA A N 1
ATOM 728 C CA . ALA A 1 95 ? 14.293 10.691 -12.825 1.00 53.81 95 ALA A CA 1
ATOM 729 C C . ALA A 1 95 ? 15.440 10.869 -13.846 1.00 53.81 95 ALA A C 1
ATOM 731 O O . ALA A 1 95 ? 16.119 9.906 -14.196 1.00 53.81 95 ALA A O 1
ATOM 732 N N . SER A 1 96 ? 15.674 12.093 -14.329 1.00 55.66 96 SER A N 1
ATOM 733 C CA . SER A 1 96 ? 16.648 12.405 -15.392 1.00 55.66 96 SER A CA 1
ATOM 734 C C . SER A 1 96 ? 18.126 12.325 -14.964 1.00 55.66 96 SER A C 1
ATOM 736 O O . SER A 1 96 ? 19.023 12.370 -15.807 1.00 55.66 96 SER A O 1
ATOM 738 N N . GLY A 1 97 ? 18.411 12.165 -13.667 1.00 58.22 97 GLY A N 1
ATOM 739 C CA . GLY A 1 97 ? 19.766 11.950 -13.153 1.00 58.22 97 GLY A CA 1
ATOM 740 C C . GLY A 1 97 ? 20.186 10.476 -13.188 1.00 58.22 97 GLY A C 1
ATOM 741 O O . GLY A 1 97 ? 19.417 9.601 -12.803 1.00 58.22 97 GLY A O 1
ATOM 742 N N . LYS A 1 98 ? 21.447 10.184 -13.550 1.00 51.38 98 LYS A N 1
ATOM 743 C CA . LYS A 1 98 ? 22.013 8.811 -13.579 1.00 51.38 98 LYS A CA 1
ATOM 744 C C . LYS A 1 98 ? 21.823 8.009 -12.275 1.00 51.38 98 LYS A C 1
ATOM 746 O O . LYS A 1 98 ? 21.749 6.789 -12.333 1.00 51.38 98 LYS A O 1
ATOM 751 N N . TYR A 1 99 ? 21.728 8.676 -11.122 1.00 54.66 99 TYR A N 1
ATOM 752 C CA . TYR A 1 99 ? 21.510 8.046 -9.810 1.00 54.66 99 TYR A CA 1
ATOM 753 C C . TYR A 1 99 ? 20.033 7.957 -9.389 1.00 54.66 99 TYR A C 1
ATOM 755 O O . TYR A 1 99 ? 19.719 7.284 -8.413 1.00 54.66 99 TYR A O 1
ATOM 763 N N . ALA A 1 100 ? 19.120 8.613 -10.109 1.00 67.88 100 ALA A N 1
ATOM 764 C CA . ALA A 1 100 ? 17.705 8.666 -9.747 1.00 67.88 100 ALA A CA 1
ATOM 765 C C . ALA A 1 100 ? 16.956 7.375 -10.118 1.00 67.88 100 ALA A C 1
ATOM 767 O O . ALA A 1 100 ? 16.029 6.981 -9.417 1.00 67.88 100 ALA A O 1
ATOM 768 N N . LEU A 1 101 ? 17.385 6.680 -11.179 1.00 71.56 101 LEU A N 1
ATOM 769 C CA . LEU A 1 101 ? 16.701 5.489 -11.696 1.00 71.56 101 LEU A CA 1
ATOM 770 C C . LEU A 1 101 ? 16.739 4.278 -10.738 1.00 71.56 101 LEU A C 1
ATOM 772 O O . LEU A 1 101 ? 15.678 3.701 -10.498 1.00 71.56 101 LEU A O 1
ATOM 776 N N . PRO A 1 102 ? 17.882 3.894 -10.127 1.00 75.50 102 PRO A N 1
ATOM 777 C CA . PRO A 1 102 ? 17.898 2.776 -9.178 1.00 75.50 102 PRO A CA 1
ATOM 778 C C . PRO A 1 102 ? 17.101 3.072 -7.905 1.00 75.50 102 PRO A C 1
ATOM 780 O O . PRO A 1 102 ? 16.395 2.203 -7.400 1.00 75.50 102 PRO A O 1
ATOM 783 N N . ILE A 1 103 ? 17.187 4.306 -7.394 1.00 78.62 103 ILE A N 1
ATOM 784 C CA . ILE A 1 103 ? 16.457 4.737 -6.193 1.00 78.62 103 ILE A CA 1
ATOM 785 C C . ILE A 1 103 ? 14.951 4.692 -6.455 1.00 78.62 103 ILE A C 1
ATOM 787 O O . ILE A 1 103 ? 14.205 4.159 -5.638 1.00 78.62 103 ILE A O 1
ATOM 791 N N . PHE A 1 104 ? 14.515 5.192 -7.612 1.00 78.62 104 PHE A N 1
ATOM 792 C CA . PHE A 1 104 ? 13.123 5.128 -8.042 1.00 78.62 104 PHE A CA 1
ATOM 793 C C . PHE A 1 104 ? 12.609 3.685 -8.080 1.00 78.62 104 PHE A C 1
ATOM 795 O O . PHE A 1 104 ? 11.590 3.380 -7.467 1.0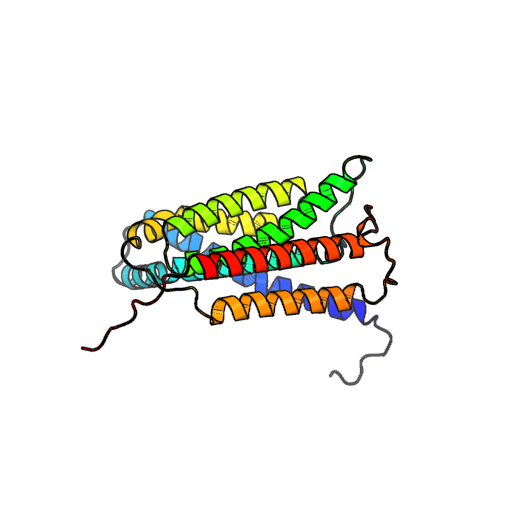0 78.62 104 PHE A O 1
ATOM 802 N N . ASP A 1 105 ? 13.346 2.776 -8.722 1.00 79.00 105 ASP A N 1
ATOM 803 C CA . ASP A 1 105 ? 12.965 1.364 -8.805 1.00 79.00 105 ASP A CA 1
ATOM 804 C C . ASP A 1 105 ? 12.861 0.698 -7.420 1.00 79.00 105 ASP A C 1
ATOM 806 O O . ASP A 1 105 ? 11.953 -0.104 -7.181 1.00 79.00 105 ASP A O 1
ATOM 810 N N . VAL A 1 106 ? 13.772 1.033 -6.498 1.00 84.25 106 VAL A N 1
ATOM 811 C CA . VAL A 1 106 ? 13.750 0.528 -5.115 1.00 84.25 106 VAL A CA 1
ATOM 812 C C . VAL A 1 106 ? 12.540 1.065 -4.352 1.00 84.25 106 VAL A C 1
ATOM 814 O O . VAL A 1 106 ? 11.862 0.292 -3.676 1.00 84.25 106 VAL A O 1
ATOM 817 N N . LEU A 1 107 ? 12.229 2.357 -4.480 1.00 87.06 107 LEU A N 1
ATOM 818 C CA . LEU A 1 107 ? 11.052 2.964 -3.851 1.00 87.06 107 LEU A CA 1
ATOM 819 C C . LEU A 1 107 ? 9.746 2.391 -4.414 1.00 87.06 107 LEU A C 1
ATOM 821 O O . LEU A 1 107 ? 8.805 2.158 -3.656 1.00 87.06 107 LEU A O 1
ATOM 825 N N . HIS A 1 108 ? 9.702 2.075 -5.710 1.00 83.44 108 HIS A N 1
ATOM 826 C CA . HIS A 1 108 ? 8.554 1.412 -6.338 1.00 83.44 108 HIS A CA 1
ATOM 827 C C . HIS A 1 108 ? 8.342 0.000 -5.779 1.00 83.44 108 HIS A C 1
ATOM 829 O O . HIS A 1 108 ? 7.224 -0.373 -5.424 1.00 83.44 108 HIS A O 1
ATOM 835 N N . GLY A 1 109 ? 9.424 -0.770 -5.624 1.00 85.75 109 GLY A N 1
ATOM 836 C CA . GLY A 1 109 ? 9.379 -2.072 -4.954 1.00 85.75 109 GLY A CA 1
ATOM 837 C C . GLY A 1 109 ? 8.965 -1.963 -3.480 1.00 85.75 109 GLY A C 1
ATOM 838 O O . GLY A 1 109 ? 8.144 -2.751 -3.007 1.00 85.75 109 GLY A O 1
ATOM 839 N N . ALA A 1 110 ? 9.471 -0.953 -2.767 1.00 90.62 110 ALA A N 1
ATOM 840 C CA . ALA A 1 110 ? 9.101 -0.678 -1.380 1.00 90.62 110 ALA A CA 1
ATOM 841 C C . ALA A 1 110 ? 7.612 -0.322 -1.246 1.00 90.62 110 ALA A C 1
ATOM 843 O O . ALA A 1 110 ? 6.952 -0.808 -0.329 1.00 90.62 110 ALA A O 1
ATOM 844 N N . SER A 1 111 ? 7.059 0.451 -2.184 1.00 90.56 111 SER A N 1
ATOM 845 C CA . SER A 1 111 ? 5.631 0.786 -2.237 1.00 90.56 111 SER A CA 1
ATOM 846 C C . SER A 1 111 ? 4.742 -0.465 -2.270 1.00 90.56 111 SER A C 1
ATOM 848 O O . SER A 1 111 ? 3.760 -0.545 -1.531 1.00 90.56 111 SER A O 1
ATOM 850 N N . ALA A 1 112 ? 5.127 -1.496 -3.030 1.00 92.44 112 ALA A N 1
ATOM 851 C CA . ALA A 1 112 ? 4.396 -2.765 -3.068 1.00 92.44 112 ALA A CA 1
ATOM 852 C C . ALA A 1 112 ? 4.439 -3.522 -1.727 1.00 92.44 112 ALA A C 1
ATOM 854 O O . ALA A 1 112 ? 3.416 -4.035 -1.269 1.00 92.44 112 ALA A O 1
ATOM 855 N N . ALA A 1 113 ? 5.600 -3.561 -1.063 1.00 94.75 113 ALA A N 1
ATOM 856 C CA . ALA A 1 113 ? 5.729 -4.167 0.265 1.00 94.75 113 ALA A CA 1
ATOM 857 C C . ALA A 1 113 ? 4.883 -3.424 1.314 1.00 94.75 113 ALA A C 1
ATOM 859 O O . ALA A 1 113 ? 4.168 -4.045 2.101 1.00 94.75 113 ALA A O 1
ATOM 860 N N . ILE A 1 114 ? 4.905 -2.089 1.282 1.00 95.12 114 ILE A N 1
ATOM 861 C CA . ILE A 1 114 ? 4.092 -1.228 2.152 1.00 95.12 114 ILE A CA 1
ATOM 862 C C . ILE A 1 114 ? 2.601 -1.443 1.891 1.00 95.12 114 ILE A C 1
ATOM 864 O O . ILE A 1 114 ? 1.830 -1.584 2.838 1.00 95.12 114 ILE A O 1
ATOM 868 N N . GLY A 1 115 ? 2.192 -1.514 0.622 1.00 93.25 115 GLY A N 1
ATOM 869 C CA . GLY A 1 115 ? 0.809 -1.787 0.242 1.00 93.25 115 GLY A CA 1
ATOM 870 C C . GLY A 1 115 ? 0.312 -3.115 0.810 1.00 93.25 115 GLY A C 1
ATOM 871 O O . GLY A 1 115 ? -0.765 -3.176 1.406 1.00 93.25 115 GLY A O 1
ATOM 872 N N . MET A 1 116 ? 1.144 -4.155 0.739 1.00 95.31 116 MET A N 1
ATOM 873 C CA . MET A 1 116 ? 0.830 -5.447 1.342 1.00 95.31 116 MET A CA 1
ATOM 874 C C . MET A 1 116 ? 0.752 -5.371 2.875 1.00 95.31 116 MET A C 1
ATOM 876 O O . MET A 1 116 ? -0.181 -5.908 3.476 1.00 95.31 116 MET A O 1
ATOM 880 N N . ALA A 1 117 ? 1.687 -4.668 3.520 1.00 93.69 117 ALA A N 1
ATOM 881 C CA . ALA A 1 117 ? 1.679 -4.466 4.969 1.00 93.69 117 ALA A CA 1
ATOM 882 C C . ALA A 1 117 ? 0.428 -3.704 5.448 1.00 93.69 117 ALA A C 1
ATOM 884 O O . ALA A 1 117 ? -0.128 -4.031 6.502 1.00 93.69 117 ALA A O 1
ATOM 885 N N . LEU A 1 118 ? -0.058 -2.734 4.665 1.00 93.50 118 LEU A N 1
ATOM 886 C CA . LEU A 1 118 ? -1.319 -2.031 4.921 1.00 93.50 118 LEU A CA 1
ATOM 887 C C . LEU A 1 118 ? -2.519 -2.969 4.806 1.00 93.50 118 LEU A C 1
ATOM 889 O O . LEU A 1 118 ? -3.363 -2.962 5.698 1.00 93.50 118 LEU A O 1
ATOM 893 N N . MET A 1 119 ? -2.581 -3.816 3.773 1.00 93.00 119 MET A N 1
ATOM 894 C CA . MET A 1 119 ? -3.658 -4.806 3.634 1.00 93.00 119 MET A CA 1
ATOM 895 C C . MET A 1 119 ? -3.700 -5.762 4.832 1.00 93.00 119 MET A C 1
ATOM 897 O O . MET A 1 119 ? -4.777 -6.025 5.365 1.00 93.00 119 MET A O 1
ATOM 901 N N . VAL A 1 120 ? -2.540 -6.232 5.304 1.00 90.31 120 VAL A N 1
ATOM 902 C CA . VAL A 1 120 ? -2.437 -7.069 6.512 1.00 90.31 120 VAL A CA 1
ATOM 903 C C . VAL A 1 120 ? -2.915 -6.309 7.753 1.00 90.31 120 VAL A C 1
ATOM 905 O O . VAL A 1 120 ? -3.734 -6.817 8.524 1.00 90.31 120 VAL A O 1
ATOM 908 N N . SER A 1 121 ? -2.445 -5.073 7.927 1.00 89.00 121 SER A N 1
ATOM 909 C CA . SER A 1 121 ? -2.759 -4.240 9.095 1.00 89.00 121 SER A CA 1
ATOM 910 C C . SER A 1 121 ? -4.220 -3.781 9.122 1.00 89.00 121 SER A C 1
ATOM 912 O O . SER A 1 121 ? -4.789 -3.627 10.204 1.00 89.00 121 SER A O 1
ATOM 914 N N . ALA A 1 122 ? -4.865 -3.650 7.958 1.00 88.19 122 ALA A N 1
ATOM 915 C CA . ALA A 1 122 ? -6.285 -3.331 7.831 1.00 88.19 122 ALA A CA 1
ATOM 916 C C . ALA A 1 122 ? -7.169 -4.339 8.573 1.00 88.19 122 ALA A C 1
ATOM 918 O O . ALA A 1 122 ? -8.148 -3.953 9.207 1.00 88.19 122 ALA A O 1
ATOM 919 N N . CYS A 1 123 ? -6.798 -5.623 8.586 1.00 82.94 123 CYS A N 1
ATOM 920 C CA . CYS A 1 123 ? -7.554 -6.608 9.352 1.00 82.94 123 CYS A CA 1
ATOM 921 C C . CYS A 1 123 ? -7.417 -6.408 10.873 1.00 82.94 123 CYS A C 1
ATOM 923 O O . CYS A 1 123 ? -8.355 -6.698 11.620 1.00 82.94 123 CYS A O 1
ATOM 925 N N . GLY A 1 124 ? -6.263 -5.929 11.342 1.00 78.19 124 GLY A N 1
ATOM 926 C CA . GLY A 1 124 ? -6.080 -5.544 12.742 1.00 78.19 124 GLY A CA 1
ATOM 927 C C . GLY A 1 124 ? -6.929 -4.326 13.107 1.00 78.19 124 GLY A C 1
ATOM 928 O O . GLY A 1 124 ? -7.525 -4.294 14.183 1.00 78.19 124 GLY A O 1
ATOM 929 N N . LEU A 1 125 ? -7.034 -3.368 12.182 1.00 79.31 125 LEU A N 1
ATOM 930 C CA . LEU A 1 125 ? -7.825 -2.152 12.355 1.00 79.31 125 LEU A CA 1
ATOM 931 C C . LEU A 1 125 ? -9.336 -2.427 12.357 1.00 79.31 125 LEU A C 1
ATOM 933 O O . LEU A 1 125 ? -10.041 -1.898 13.208 1.00 79.31 125 LEU A O 1
ATOM 937 N N . TRP A 1 126 ? -9.810 -3.341 11.499 1.00 79.25 126 TRP A N 1
ATOM 938 C CA . TRP A 1 126 ? -11.211 -3.800 11.459 1.00 79.25 126 TRP A CA 1
ATOM 939 C C . TRP A 1 126 ? -11.698 -4.350 12.810 1.00 79.25 126 TRP A C 1
ATOM 941 O O . TRP A 1 126 ? -12.892 -4.460 13.062 1.00 79.25 126 TRP A O 1
ATOM 951 N N . ARG A 1 127 ? -10.765 -4.766 13.670 1.00 72.06 127 ARG A N 1
ATOM 952 C CA . ARG A 1 127 ? -11.031 -5.468 14.929 1.00 72.06 127 ARG A CA 1
ATOM 953 C C . ARG A 1 127 ? -10.640 -4.631 16.147 1.00 72.06 127 ARG A C 1
ATOM 955 O O . ARG A 1 127 ? -10.448 -5.193 17.220 1.00 72.06 127 ARG A O 1
ATOM 962 N N . GLU A 1 128 ? -10.505 -3.321 15.936 1.00 66.25 128 GLU A N 1
ATOM 963 C CA . GLU A 1 128 ? -10.374 -2.280 16.959 1.00 66.25 128 GLU A CA 1
ATOM 964 C C . GLU A 1 128 ? -9.167 -2.447 17.902 1.00 66.25 128 GLU A C 1
ATOM 966 O O . GLU A 1 128 ? -9.195 -2.118 19.087 1.00 66.25 128 GLU A O 1
ATOM 971 N N . GLY A 1 129 ? -8.047 -2.957 17.383 1.00 66.31 129 GLY A N 1
ATOM 972 C CA . GLY A 1 129 ? -6.817 -3.043 18.164 1.00 66.31 129 GLY A CA 1
ATOM 973 C C . GLY A 1 129 ? -6.110 -1.690 18.271 1.00 66.31 129 GLY A C 1
ATOM 974 O O . GLY A 1 129 ? -5.577 -1.207 17.273 1.00 66.31 129 GLY A O 1
ATOM 975 N N . LYS A 1 130 ? -5.955 -1.137 19.482 1.00 72.69 130 LYS A N 1
ATOM 976 C CA . LYS A 1 130 ? -5.108 0.052 19.730 1.00 72.69 130 LYS A CA 1
ATOM 977 C C . LYS A 1 130 ? -3.684 -0.106 19.173 1.00 72.69 130 LYS A C 1
ATOM 979 O O . LYS A 1 130 ? -3.115 0.825 18.615 1.00 72.69 130 LYS A O 1
ATOM 984 N N . SER A 1 131 ? -3.117 -1.313 19.250 1.00 73.69 131 SER A N 1
ATOM 985 C CA . SER A 1 131 ? -1.822 -1.618 18.623 1.00 73.69 131 SER A CA 1
ATOM 986 C C . SER A 1 131 ? -1.867 -1.519 17.094 1.00 73.69 131 SER A C 1
ATOM 988 O O . SER A 1 131 ? -0.899 -1.067 16.493 1.00 73.69 131 SER A O 1
ATOM 990 N N . ALA A 1 132 ? -2.971 -1.931 16.464 1.00 80.44 132 ALA A N 1
ATOM 991 C CA . ALA A 1 132 ? -3.126 -1.882 15.014 1.00 80.44 132 ALA A CA 1
ATOM 992 C C . ALA A 1 132 ? -3.250 -0.440 14.509 1.00 80.44 132 ALA A C 1
ATOM 994 O O . ALA A 1 132 ? -2.708 -0.132 13.452 1.00 80.44 132 ALA A O 1
ATOM 995 N N . PHE A 1 133 ? -3.878 0.452 15.283 1.00 84.94 133 PHE A N 1
ATOM 996 C CA . PHE A 1 133 ? -3.933 1.884 14.983 1.00 84.94 133 PHE A CA 1
ATOM 997 C C . PHE A 1 133 ? -2.532 2.483 14.803 1.00 84.94 133 PHE A C 1
ATOM 999 O O . PHE A 1 133 ? -2.231 3.047 13.752 1.00 84.94 133 PHE A O 1
ATOM 1006 N N . TYR A 1 134 ? -1.645 2.307 15.790 1.00 86.94 134 TYR A N 1
ATOM 1007 C CA . TYR A 1 134 ? -0.287 2.859 15.714 1.00 86.94 134 TYR A CA 1
ATOM 1008 C C . TYR A 1 134 ? 0.542 2.215 14.600 1.00 86.94 134 TYR A C 1
ATOM 1010 O O . TYR A 1 134 ? 1.313 2.909 13.938 1.00 86.94 134 TYR A O 1
ATOM 1018 N N . SER A 1 135 ? 0.361 0.913 14.347 1.00 87.50 135 SER A N 1
ATOM 1019 C CA . SER A 1 135 ? 1.000 0.243 13.211 1.00 87.50 135 SER A CA 1
ATOM 1020 C C . SER A 1 135 ? 0.535 0.829 11.876 1.00 87.50 135 SER A C 1
ATOM 1022 O O . SER A 1 135 ? 1.374 1.191 11.056 1.00 87.50 135 SER A O 1
ATOM 1024 N N . VAL A 1 136 ? -0.776 0.982 11.663 1.00 91.62 136 VAL A N 1
ATOM 1025 C CA . VAL A 1 136 ? -1.329 1.574 10.432 1.00 91.62 136 VAL A CA 1
ATOM 1026 C C . VAL A 1 136 ? -0.872 3.019 10.268 1.00 91.62 136 VAL A C 1
ATOM 1028 O O . VAL A 1 136 ? -0.467 3.391 9.171 1.00 91.62 136 VAL A O 1
ATOM 1031 N N . LEU A 1 137 ? -0.869 3.814 11.341 1.00 92.69 137 LEU A N 1
ATOM 1032 C CA . LEU A 1 137 ? -0.387 5.194 11.314 1.00 92.69 137 LEU A CA 1
ATOM 1033 C C . LEU A 1 137 ? 1.081 5.264 10.872 1.00 92.69 137 LEU A C 1
ATOM 1035 O O . LEU A 1 137 ? 1.410 6.004 9.946 1.00 92.69 137 LEU A O 1
ATOM 1039 N N . ALA A 1 138 ? 1.956 4.460 11.484 1.00 93.25 138 ALA A N 1
ATOM 1040 C CA . ALA A 1 138 ? 3.373 4.418 11.129 1.00 93.25 138 ALA A CA 1
ATOM 1041 C C . ALA A 1 138 ? 3.583 3.981 9.669 1.00 93.25 138 ALA A C 1
ATOM 1043 O O . ALA A 1 138 ? 4.362 4.600 8.940 1.00 93.25 138 ALA A O 1
ATOM 1044 N N . ILE A 1 139 ? 2.854 2.953 9.222 1.00 94.06 139 ILE A N 1
ATOM 1045 C CA . ILE A 1 139 ? 2.946 2.457 7.845 1.00 94.06 139 ILE A CA 1
ATOM 1046 C C . ILE A 1 139 ? 2.403 3.496 6.853 1.00 94.06 139 ILE A C 1
ATOM 1048 O O . ILE A 1 139 ? 3.010 3.678 5.803 1.00 94.06 139 ILE A O 1
ATOM 1052 N N . LEU A 1 140 ? 1.317 4.215 7.162 1.00 94.00 140 LEU A N 1
ATOM 1053 C CA . LEU A 1 140 ? 0.774 5.276 6.301 1.00 94.00 140 LEU A CA 1
ATOM 1054 C C . LEU A 1 140 ? 1.738 6.453 6.152 1.00 94.00 140 LEU A C 1
ATOM 1056 O O . LEU A 1 140 ? 1.908 6.939 5.034 1.00 94.00 140 LEU A O 1
ATOM 1060 N N . VAL A 1 141 ? 2.396 6.874 7.237 1.00 94.50 141 VAL A N 1
ATOM 1061 C CA . VAL A 1 141 ? 3.437 7.914 7.188 1.00 94.50 141 VAL A CA 1
ATOM 1062 C C . VAL A 1 141 ? 4.605 7.451 6.320 1.00 94.50 141 VAL A C 1
ATOM 1064 O O . VAL A 1 141 ? 5.065 8.189 5.451 1.00 94.50 141 VAL A O 1
ATOM 1067 N N . PHE A 1 142 ? 5.054 6.207 6.488 1.00 94.38 142 PHE A N 1
ATOM 1068 C CA . PHE A 1 142 ? 6.113 5.655 5.647 1.00 94.38 142 PHE A CA 1
ATOM 1069 C C . PHE A 1 142 ? 5.677 5.535 4.176 1.00 94.38 142 PHE A C 1
ATOM 1071 O O . PHE A 1 142 ? 6.438 5.885 3.276 1.00 94.38 142 PHE A O 1
ATOM 1078 N N . ALA A 1 143 ? 4.426 5.136 3.923 1.00 92.50 143 ALA A N 1
ATOM 1079 C CA . ALA A 1 143 ? 3.833 5.089 2.588 1.00 92.50 143 ALA A CA 1
ATOM 1080 C C . ALA A 1 143 ? 3.814 6.470 1.925 1.00 92.50 143 ALA A C 1
ATOM 1082 O O . ALA A 1 143 ? 4.124 6.579 0.739 1.00 92.50 143 ALA A O 1
ATOM 1083 N N . PHE A 1 144 ? 3.480 7.519 2.682 1.00 92.00 144 PHE A N 1
ATOM 1084 C CA . PHE A 1 144 ? 3.514 8.897 2.202 1.00 92.00 144 PHE A CA 1
ATOM 1085 C C . PHE A 1 144 ? 4.926 9.288 1.766 1.00 92.00 144 PHE A C 1
ATOM 1087 O O . PHE A 1 144 ? 5.109 9.744 0.640 1.00 92.00 144 PHE A O 1
ATOM 1094 N N . LEU A 1 145 ? 5.930 9.045 2.616 1.00 91.88 145 LEU A N 1
ATOM 1095 C CA . LEU A 1 145 ? 7.327 9.371 2.316 1.00 91.88 145 LEU A CA 1
ATOM 1096 C C . LEU A 1 145 ? 7.839 8.622 1.081 1.00 91.88 145 LEU A C 1
ATOM 1098 O O . LEU A 1 145 ? 8.455 9.234 0.210 1.00 91.88 145 LEU A O 1
ATOM 1102 N N . VAL A 1 146 ? 7.553 7.322 0.976 1.00 89.38 146 VAL A N 1
ATOM 1103 C CA . VAL A 1 146 ? 7.978 6.498 -0.166 1.00 89.38 146 VAL A CA 1
ATOM 1104 C C . VAL A 1 146 ? 7.282 6.925 -1.454 1.00 89.38 146 VAL A C 1
ATOM 1106 O O . VAL A 1 146 ? 7.948 7.068 -2.474 1.00 89.38 146 VAL A O 1
ATOM 1109 N N . THR A 1 147 ? 5.973 7.190 -1.418 1.00 84.94 147 THR A N 1
ATOM 1110 C CA . THR A 1 147 ? 5.231 7.631 -2.612 1.00 84.94 147 THR A CA 1
ATOM 1111 C C . THR A 1 147 ? 5.633 9.047 -3.023 1.00 84.94 147 THR A C 1
ATOM 1113 O O . THR A 1 147 ? 5.709 9.346 -4.207 1.00 84.94 147 THR A O 1
ATOM 1116 N N . PHE A 1 148 ? 5.939 9.924 -2.066 1.00 85.50 148 PHE A N 1
ATOM 1117 C CA . PHE A 1 148 ? 6.436 11.268 -2.350 1.00 85.50 148 PHE A CA 1
ATOM 1118 C C . PHE A 1 148 ? 7.842 11.236 -2.970 1.00 85.50 148 PHE A C 1
ATOM 1120 O O . PHE A 1 148 ? 8.088 11.901 -3.975 1.00 85.50 148 PHE A O 1
ATOM 1127 N N . ALA A 1 149 ? 8.752 10.430 -2.412 1.00 82.81 149 ALA A N 1
ATOM 1128 C CA . ALA A 1 149 ? 10.123 10.291 -2.908 1.00 82.81 149 ALA A CA 1
ATOM 1129 C C . ALA A 1 149 ? 10.205 9.527 -4.242 1.00 82.81 149 ALA A C 1
ATOM 1131 O O . ALA A 1 149 ? 11.055 9.829 -5.077 1.00 82.81 149 ALA A O 1
ATOM 1132 N N . GLY A 1 150 ? 9.317 8.552 -4.452 1.00 72.06 150 GLY A N 1
ATOM 1133 C CA . GLY A 1 150 ? 9.260 7.697 -5.638 1.00 72.06 150 GLY A CA 1
ATOM 1134 C C . GLY A 1 150 ? 8.610 8.348 -6.859 1.00 72.06 150 GLY A C 1
ATOM 1135 O O . GLY A 1 150 ? 8.329 7.652 -7.821 1.00 72.06 150 GLY A O 1
ATOM 1136 N N . GLY A 1 151 ? 8.359 9.658 -6.842 1.00 71.44 151 GLY A N 1
ATOM 1137 C CA . GLY A 1 151 ? 7.644 10.375 -7.896 1.00 71.44 151 GLY A CA 1
ATOM 1138 C C . GLY A 1 151 ? 6.196 10.647 -7.502 1.00 71.44 151 GLY A C 1
ATOM 1139 O O . GLY A 1 151 ? 5.464 9.754 -7.091 1.00 71.44 151 GLY A O 1
ATOM 1140 N N . ILE A 1 152 ? 5.776 11.908 -7.620 1.00 65.88 152 ILE A N 1
ATOM 1141 C CA . ILE A 1 152 ? 4.476 12.363 -7.119 1.00 65.88 152 ILE A CA 1
ATOM 1142 C C . ILE A 1 152 ? 3.336 11.712 -7.912 1.00 65.88 152 ILE A C 1
ATOM 1144 O O . ILE A 1 152 ? 2.986 12.149 -9.008 1.00 65.88 152 ILE A O 1
ATOM 1148 N N . ILE A 1 153 ? 2.703 10.704 -7.309 1.00 75.56 153 ILE A N 1
ATOM 1149 C CA . ILE A 1 153 ? 1.454 10.106 -7.789 1.00 75.56 153 ILE A CA 1
ATOM 1150 C C . ILE A 1 153 ? 0.299 10.802 -7.062 1.00 75.56 153 ILE A C 1
ATOM 1152 O O . ILE A 1 153 ? -0.147 10.357 -6.003 1.00 75.56 153 ILE A O 1
ATOM 1156 N N . TRP A 1 154 ? -0.179 11.917 -7.625 1.00 75.12 154 TRP A N 1
ATOM 1157 C CA . TRP A 1 154 ? -1.185 12.781 -6.987 1.00 75.12 154 TRP A CA 1
ATOM 1158 C C . TRP A 1 154 ? -2.410 12.035 -6.432 1.00 75.12 154 TRP A C 1
ATOM 1160 O O . TRP A 1 154 ? -2.755 12.283 -5.275 1.00 75.12 154 TRP A O 1
ATOM 1170 N N . PRO A 1 155 ? -3.045 11.090 -7.161 1.00 77.44 155 PRO A N 1
ATOM 1171 C CA . PRO A 1 155 ? -4.207 10.376 -6.628 1.00 77.44 155 PRO A CA 1
ATOM 1172 C C . PRO A 1 155 ? -3.874 9.497 -5.415 1.00 77.44 155 PRO A C 1
ATOM 1174 O O . PRO A 1 155 ? -4.667 9.415 -4.480 1.00 77.44 155 PRO A O 1
ATOM 1177 N N . ALA A 1 156 ? -2.695 8.864 -5.405 1.00 81.06 156 ALA A N 1
ATOM 1178 C CA . ALA A 1 156 ? -2.258 8.017 -4.298 1.00 81.06 156 ALA A CA 1
ATOM 1179 C C . ALA A 1 156 ? -1.912 8.857 -3.060 1.00 81.06 156 ALA A C 1
ATOM 1181 O O . ALA A 1 156 ? -2.326 8.509 -1.956 1.00 81.06 156 ALA A O 1
ATOM 1182 N N . LEU A 1 157 ? -1.232 9.998 -3.240 1.00 84.75 157 LEU A N 1
ATOM 1183 C CA . LEU A 1 157 ? -0.948 10.932 -2.144 1.00 84.75 157 LEU A CA 1
ATOM 1184 C C . LEU A 1 157 ? -2.228 11.516 -1.543 1.00 84.75 157 LEU A C 1
ATOM 1186 O O . LEU A 1 157 ? -2.352 11.580 -0.323 1.00 84.75 157 LEU A O 1
ATOM 1190 N N . ALA A 1 158 ? -3.183 11.915 -2.385 1.00 83.50 158 ALA A N 1
ATOM 1191 C CA . ALA A 1 158 ? -4.463 12.437 -1.922 1.00 83.50 158 ALA A CA 1
ATOM 1192 C C . ALA A 1 158 ? -5.237 11.385 -1.111 1.00 83.50 158 ALA A C 1
ATOM 1194 O O . ALA A 1 158 ? -5.764 11.707 -0.047 1.00 83.50 158 ALA A O 1
ATOM 1195 N N . LEU A 1 159 ? -5.259 10.125 -1.573 1.00 86.31 159 LEU A N 1
ATOM 1196 C CA . LEU A 1 159 ? -5.896 9.026 -0.839 1.00 86.31 159 LEU A CA 1
ATOM 1197 C C . LEU A 1 159 ? -5.209 8.783 0.505 1.00 86.31 159 LEU A C 1
ATOM 1199 O O . LEU A 1 159 ? -5.881 8.663 1.525 1.00 86.31 159 LEU A O 1
ATOM 1203 N N . ASN A 1 160 ? -3.874 8.757 0.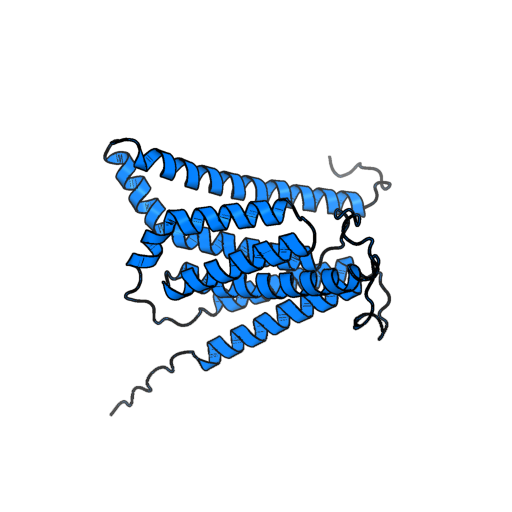514 1.00 91.44 160 ASN A N 1
ATOM 1204 C CA . ASN A 1 160 ? -3.090 8.575 1.729 1.00 91.44 160 ASN A CA 1
ATOM 1205 C C . ASN A 1 160 ? -3.402 9.653 2.773 1.00 91.44 160 ASN A C 1
ATOM 1207 O O . ASN A 1 160 ? -3.724 9.319 3.910 1.00 91.44 160 ASN A O 1
ATOM 1211 N N . LEU A 1 161 ? -3.367 10.928 2.373 1.00 89.00 161 LEU A N 1
ATOM 1212 C CA . LEU A 1 161 ? -3.647 12.054 3.263 1.00 89.00 161 LEU A CA 1
ATOM 1213 C C . LEU A 1 161 ? -5.090 12.038 3.776 1.00 89.00 161 LEU A C 1
ATOM 1215 O O . LEU A 1 161 ? -5.313 12.313 4.953 1.00 89.00 161 LEU A O 1
ATOM 1219 N N . ALA A 1 162 ? -6.060 11.678 2.930 1.00 86.62 162 ALA A N 1
ATOM 1220 C CA . ALA A 1 162 ? -7.455 11.547 3.343 1.00 86.62 162 ALA A CA 1
ATOM 1221 C C . ALA A 1 162 ? -7.633 10.450 4.406 1.00 86.62 162 ALA A C 1
ATOM 1223 O O . ALA A 1 162 ? -8.288 10.677 5.423 1.00 86.62 162 ALA A O 1
ATOM 1224 N N . ILE A 1 163 ? -7.004 9.285 4.212 1.00 88.50 163 ILE A N 1
ATOM 1225 C CA . ILE A 1 163 ? -7.029 8.188 5.190 1.00 88.50 163 ILE A CA 1
ATOM 1226 C C . ILE A 1 163 ? -6.310 8.598 6.480 1.00 88.50 163 ILE A C 1
ATOM 1228 O O . ILE A 1 163 ? -6.817 8.325 7.564 1.00 88.50 163 ILE A O 1
ATOM 1232 N N . LEU A 1 164 ? -5.161 9.273 6.382 1.00 89.44 164 LEU A N 1
ATOM 1233 C CA . LEU A 1 164 ? -4.410 9.756 7.542 1.00 89.44 164 LEU A CA 1
ATOM 1234 C C . LEU A 1 164 ? -5.248 10.740 8.372 1.00 89.44 164 LEU A C 1
ATOM 1236 O O . LEU A 1 164 ? -5.308 10.618 9.593 1.00 89.44 164 LEU A O 1
ATOM 1240 N N . ALA A 1 165 ? -5.931 11.678 7.709 1.00 85.94 165 ALA A N 1
ATOM 1241 C CA . ALA A 1 165 ? -6.831 12.620 8.359 1.00 85.94 165 ALA A CA 1
ATOM 1242 C C . ALA A 1 165 ? -7.978 11.885 9.066 1.00 85.94 165 ALA A C 1
ATOM 1244 O O . ALA A 1 165 ? -8.166 12.075 10.265 1.00 85.94 165 ALA A O 1
ATOM 1245 N N . LEU A 1 166 ? -8.689 10.995 8.363 1.00 84.50 166 LEU A N 1
ATOM 1246 C CA . LEU A 1 166 ? -9.762 10.183 8.948 1.00 84.50 166 LEU A CA 1
ATOM 1247 C C . LEU A 1 166 ? -9.305 9.384 10.173 1.00 84.50 166 LEU A C 1
ATOM 1249 O O . LEU A 1 166 ? -10.028 9.314 11.165 1.00 84.50 166 LEU A O 1
ATOM 1253 N N . LEU A 1 167 ? -8.119 8.778 10.100 1.00 84.81 167 LEU A N 1
ATOM 1254 C CA . LEU A 1 167 ? -7.557 7.986 11.189 1.00 84.81 167 LEU A CA 1
ATOM 1255 C C . LEU A 1 167 ? -7.287 8.866 12.423 1.00 84.81 167 LEU A C 1
ATOM 1257 O O . LEU A 1 167 ? -7.610 8.471 13.538 1.00 84.81 167 LEU A O 1
ATOM 1261 N N . LEU A 1 168 ? -6.730 10.066 12.230 1.00 85.00 168 LEU A N 1
ATOM 1262 C CA . LEU A 1 168 ? -6.446 11.003 13.321 1.00 85.00 168 LEU A CA 1
ATOM 1263 C C . LEU A 1 168 ? -7.719 11.609 13.927 1.00 85.00 168 LEU A C 1
ATOM 1265 O O . LEU A 1 168 ? -7.783 11.778 15.142 1.00 85.00 168 LEU A O 1
ATOM 1269 N N . PHE A 1 169 ? -8.740 11.896 13.114 1.00 80.69 169 PHE A N 1
ATOM 1270 C CA . PHE A 1 169 ? -10.021 12.403 13.616 1.00 80.69 169 PHE A CA 1
ATOM 1271 C C . PHE A 1 169 ? -10.755 11.370 14.480 1.00 80.69 169 PHE A C 1
ATOM 1273 O O . PHE A 1 169 ? -11.269 11.731 15.532 1.00 80.69 169 PHE A O 1
ATOM 1280 N N . ASN A 1 170 ? -10.730 10.088 14.102 1.00 73.62 170 ASN A N 1
ATOM 1281 C CA . ASN A 1 170 ? -11.432 9.016 14.823 1.00 73.62 170 ASN A CA 1
ATOM 1282 C C . ASN A 1 170 ? -10.549 8.289 15.858 1.00 73.62 170 ASN A C 1
ATOM 1284 O O . ASN A 1 170 ? -10.846 7.169 16.264 1.00 73.62 170 ASN A O 1
ATOM 1288 N N . HIS A 1 171 ? -9.434 8.892 16.292 1.00 75.81 171 HIS A N 1
ATOM 1289 C CA . HIS A 1 171 ? -8.467 8.237 17.185 1.00 75.81 171 HIS A CA 1
ATOM 1290 C C . HIS A 1 171 ? -9.050 7.803 18.547 1.00 75.81 171 HIS A C 1
ATOM 1292 O O . HIS A 1 171 ? -8.561 6.840 19.144 1.00 75.81 171 HIS A O 1
ATOM 1298 N N . ASP A 1 172 ? -10.087 8.488 19.035 1.00 68.56 172 ASP A N 1
ATOM 1299 C CA . ASP A 1 172 ? -10.730 8.205 20.321 1.00 68.56 172 ASP A CA 1
ATOM 1300 C C . ASP A 1 172 ? -11.496 6.873 20.316 1.00 68.56 172 ASP A C 1
ATOM 1302 O O . ASP A 1 172 ? -11.423 6.113 21.288 1.00 68.56 172 ASP A O 1
ATOM 1306 N N . GLU A 1 173 ? -12.135 6.525 19.197 1.00 67.50 173 GLU A N 1
ATOM 1307 C CA . GLU A 1 173 ? -12.869 5.263 19.023 1.00 67.50 173 GLU A CA 1
ATOM 1308 C C . GLU A 1 173 ? -11.927 4.052 19.130 1.00 67.50 173 GLU A C 1
ATOM 1310 O O . GLU A 1 173 ? -12.217 3.067 19.812 1.00 67.50 173 GLU A O 1
ATOM 1315 N N . PHE A 1 174 ? -10.724 4.160 18.555 1.00 66.81 174 PHE A N 1
ATOM 1316 C CA . PHE A 1 174 ? -9.698 3.113 18.632 1.00 66.81 174 PHE A CA 1
ATOM 1317 C C . PHE A 1 174 ? -9.033 3.003 20.013 1.00 66.81 174 PHE A C 1
ATOM 1319 O O . PHE A 1 174 ? -8.453 1.962 20.342 1.00 66.81 174 PHE A O 1
ATOM 1326 N N . ASN A 1 175 ? -9.084 4.061 20.830 1.00 62.25 175 ASN A N 1
ATOM 1327 C CA . ASN A 1 175 ? -8.535 4.058 22.186 1.00 62.25 175 ASN A CA 1
ATOM 1328 C C . ASN A 1 175 ? -9.467 3.372 23.197 1.00 62.25 175 ASN A C 1
ATOM 1330 O O . ASN A 1 175 ? -8.964 2.741 24.133 1.00 62.25 175 ASN A O 1
ATOM 1334 N N . LEU A 1 176 ? -10.789 3.462 23.012 1.00 55.88 176 LEU A N 1
ATOM 1335 C CA . LEU A 1 176 ? -11.786 2.884 23.924 1.00 55.88 176 LEU A CA 1
ATOM 1336 C C . LEU A 1 176 ? -11.931 1.356 23.785 1.00 55.88 176 LEU A C 1
ATOM 1338 O O . LEU A 1 176 ? -12.147 0.663 24.778 1.00 55.88 176 LEU A O 1
ATOM 1342 N N . ALA A 1 177 ? -11.743 0.808 22.585 1.00 54.84 177 ALA A N 1
ATOM 1343 C CA . ALA A 1 177 ? -11.994 -0.602 22.259 1.00 54.84 177 ALA A CA 1
ATOM 1344 C C . ALA A 1 177 ? -10.936 -1.619 22.763 1.00 54.84 177 ALA A C 1
ATOM 1346 O O . ALA A 1 177 ? -11.022 -2.825 22.516 1.00 54.84 177 ALA A O 1
ATOM 1347 N N . SER A 1 178 ? -9.931 -1.162 23.517 1.00 45.94 178 SER A N 1
ATOM 1348 C CA . SER A 1 178 ? -8.723 -1.916 23.900 1.00 45.94 178 SER A CA 1
ATOM 1349 C C . SER A 1 178 ? -8.941 -3.162 24.788 1.00 45.94 178 SER A C 1
ATOM 1351 O O . SER A 1 178 ? -7.962 -3.838 25.118 1.00 45.94 178 SER A O 1
ATOM 1353 N N . ALA A 1 179 ? -10.160 -3.491 25.221 1.00 45.22 179 ALA A N 1
ATOM 1354 C CA . ALA A 1 179 ? -10.354 -4.499 26.264 1.00 45.22 179 ALA A CA 1
ATOM 1355 C C . ALA A 1 179 ? -10.455 -5.958 25.771 1.00 45.22 179 ALA A C 1
ATOM 1357 O O . ALA A 1 179 ? -10.107 -6.860 26.533 1.00 45.22 179 ALA A O 1
ATOM 1358 N N . LEU A 1 180 ? -10.922 -6.254 24.549 1.00 45.44 180 LEU A N 1
ATOM 1359 C CA . LEU A 1 180 ? -11.493 -7.592 24.298 1.00 45.44 180 LEU A CA 1
ATOM 1360 C C . LEU A 1 180 ? -11.394 -8.117 22.853 1.00 45.44 180 LEU A C 1
ATOM 1362 O O . LEU A 1 180 ? -12.407 -8.489 22.278 1.00 45.44 180 LEU A O 1
ATOM 1366 N N . VAL A 1 181 ? -10.204 -8.289 22.256 1.00 47.41 181 VAL A N 1
ATOM 1367 C CA . VAL A 1 181 ? -10.122 -9.107 21.018 1.00 47.41 181 VAL A CA 1
ATOM 1368 C C . VAL A 1 181 ? -8.847 -9.962 20.915 1.00 47.41 181 VAL A C 1
ATOM 1370 O O . VAL A 1 181 ? -7.933 -9.689 20.144 1.00 47.41 181 VAL A O 1
ATOM 1373 N N . LYS A 1 182 ? -8.826 -11.106 21.616 1.00 48.38 182 LYS A N 1
ATOM 1374 C CA . LYS A 1 182 ? -7.962 -12.267 21.298 1.00 48.38 182 LYS A CA 1
ATOM 1375 C C . LYS A 1 182 ? -8.702 -13.239 20.377 1.00 48.38 182 LYS A C 1
ATOM 1377 O O . LYS A 1 182 ? -9.068 -14.341 20.777 1.00 48.38 182 LYS A O 1
ATOM 1382 N N . LYS A 1 183 ? -8.963 -12.856 19.132 1.00 51.84 183 LYS A N 1
ATOM 1383 C CA . LYS A 1 183 ? -9.433 -13.827 18.127 1.00 51.84 183 LYS A CA 1
ATOM 1384 C C . LYS A 1 183 ? -8.432 -13.838 16.972 1.00 51.84 183 LYS A C 1
ATOM 1386 O O . LYS A 1 183 ? -7.903 -12.789 16.618 1.00 51.84 183 LYS A O 1
ATOM 1391 N N . SER A 1 184 ? -8.079 -15.014 16.471 1.00 57.25 184 SER A N 1
ATOM 1392 C CA . SER A 1 184 ? -7.120 -15.156 15.3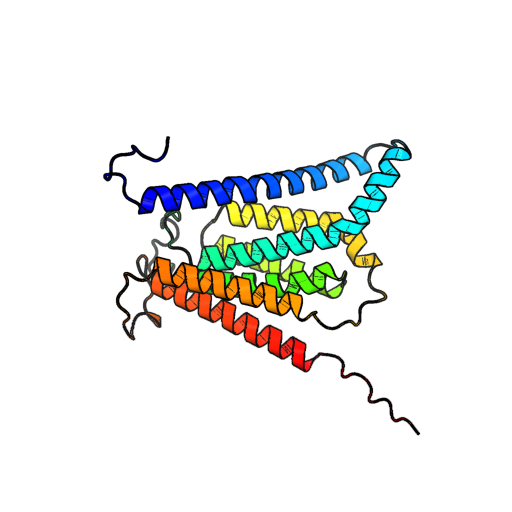68 1.00 57.25 184 SER A CA 1
ATOM 1393 C C . SER A 1 184 ? -7.641 -14.459 14.102 1.00 57.25 184 SER A C 1
ATOM 1395 O O . SER A 1 184 ? -8.848 -14.221 13.984 1.00 57.25 184 SER A O 1
ATOM 1397 N N . LEU A 1 185 ? -6.748 -14.104 13.176 1.00 63.00 185 LEU A N 1
ATOM 1398 C CA . LEU A 1 185 ? -7.138 -13.640 11.847 1.00 63.00 185 LEU A CA 1
ATOM 1399 C C . LEU A 1 185 ? -8.023 -14.701 11.185 1.00 63.00 185 LEU A C 1
ATOM 1401 O O . LEU A 1 185 ? -7.666 -15.875 11.109 1.00 63.00 185 LEU A O 1
ATOM 1405 N N . GLY A 1 186 ? -9.219 -14.292 10.760 1.00 68.94 186 GLY A N 1
ATOM 1406 C CA . GLY A 1 186 ? -10.144 -15.196 10.089 1.00 68.94 186 GLY A CA 1
ATOM 1407 C C . GLY A 1 186 ? -9.575 -15.624 8.740 1.00 68.94 186 GLY A C 1
ATOM 1408 O O . GLY A 1 186 ? -9.042 -14.793 8.009 1.00 68.94 186 GLY A O 1
ATOM 1409 N N . PHE A 1 187 ? -9.750 -16.898 8.384 1.00 75.81 187 PHE A N 1
ATOM 1410 C CA . PHE A 1 187 ? -9.348 -17.448 7.083 1.00 75.81 187 PHE A CA 1
ATOM 1411 C C . PHE A 1 187 ? -9.845 -16.601 5.894 1.00 75.81 187 PHE A C 1
ATOM 1413 O O . PHE A 1 187 ? -9.142 -16.460 4.899 1.00 75.81 187 PHE A O 1
ATOM 1420 N N . GLY A 1 188 ? -11.010 -15.954 6.034 1.00 78.81 188 GLY A N 1
ATOM 1421 C CA . GLY A 1 188 ? -11.559 -15.042 5.029 1.00 78.81 188 GLY A CA 1
ATOM 1422 C C . GLY A 1 188 ? -10.646 -13.865 4.662 1.00 78.81 188 GLY A C 1
ATOM 1423 O O . GLY A 1 188 ? -10.590 -13.513 3.492 1.00 78.81 188 GLY A O 1
ATOM 1424 N N . TRP A 1 189 ? -9.886 -13.305 5.610 1.00 82.88 189 TRP A N 1
ATOM 1425 C CA . TRP A 1 189 ? -8.964 -12.189 5.342 1.00 82.88 189 TRP A CA 1
ATOM 1426 C C . TRP A 1 189 ? -7.715 -12.621 4.577 1.00 82.88 189 TRP A C 1
ATOM 1428 O O . TRP A 1 189 ? -7.237 -11.911 3.695 1.00 82.88 189 TRP A O 1
ATOM 1438 N N . ILE A 1 190 ? -7.207 -13.813 4.891 1.00 84.38 190 ILE A N 1
ATOM 1439 C CA . ILE A 1 190 ? -6.105 -14.420 4.142 1.00 84.38 190 ILE A CA 1
ATOM 1440 C C . ILE A 1 190 ? -6.576 -14.716 2.713 1.00 84.38 190 ILE A C 1
ATOM 1442 O O . ILE A 1 190 ? -5.863 -14.410 1.760 1.00 84.38 190 ILE A O 1
ATOM 1446 N N . ALA A 1 191 ? -7.799 -15.236 2.555 1.00 83.12 191 ALA A N 1
ATOM 1447 C CA . ALA A 1 191 ? -8.390 -15.508 1.250 1.00 83.12 191 ALA A CA 1
ATOM 1448 C C . ALA A 1 191 ? -8.595 -14.236 0.408 1.00 83.12 191 ALA A C 1
ATOM 1450 O O . ALA A 1 191 ? -8.292 -14.259 -0.783 1.00 83.12 191 ALA A O 1
ATOM 1451 N N . THR A 1 192 ? -9.044 -13.117 0.993 1.00 85.06 192 THR A N 1
ATOM 1452 C CA . THR A 1 192 ? -9.152 -11.842 0.259 1.00 85.06 192 THR A CA 1
ATOM 1453 C C . THR A 1 192 ? -7.789 -11.296 -0.142 1.00 85.06 192 THR A C 1
ATOM 1455 O O . THR A 1 192 ? -7.612 -10.942 -1.303 1.00 85.06 192 THR A O 1
ATOM 1458 N N . MET A 1 193 ? -6.799 -11.275 0.759 1.00 88.81 193 MET A N 1
ATOM 1459 C CA . MET A 1 193 ? -5.426 -10.863 0.414 1.00 88.81 193 MET A CA 1
ATOM 1460 C C . MET A 1 193 ? -4.833 -11.720 -0.708 1.00 88.81 193 MET A C 1
ATOM 1462 O O . MET A 1 193 ? -4.268 -11.188 -1.663 1.00 88.81 193 MET A O 1
ATOM 1466 N N . PHE A 1 194 ? -5.009 -13.039 -0.621 1.00 89.06 194 PHE A N 1
ATOM 1467 C CA . PHE A 1 194 ? -4.573 -13.969 -1.654 1.00 89.06 194 PHE A CA 1
ATOM 1468 C C . PHE A 1 194 ? -5.289 -13.713 -2.987 1.00 89.06 194 PHE A C 1
ATOM 1470 O O . PHE A 1 194 ? -4.636 -13.613 -4.022 1.00 89.06 194 PHE A O 1
ATOM 1477 N N . GLY A 1 195 ? -6.613 -13.529 -2.968 1.00 86.88 195 GLY A N 1
ATOM 1478 C CA . GLY A 1 195 ? -7.400 -13.197 -4.157 1.00 86.88 195 GLY A CA 1
ATOM 1479 C C . GLY A 1 195 ? -6.950 -11.893 -4.820 1.00 86.88 195 GLY A C 1
ATOM 1480 O O . GLY A 1 195 ? -6.804 -11.842 -6.041 1.00 86.88 195 GLY A O 1
ATOM 1481 N N . SER A 1 196 ? -6.647 -10.863 -4.028 1.00 90.50 196 SER A N 1
ATOM 1482 C CA . SER A 1 196 ? -6.076 -9.608 -4.521 1.00 90.50 196 SER A CA 1
ATOM 1483 C C . SER A 1 196 ? -4.701 -9.797 -5.162 1.00 90.50 196 SER A C 1
ATOM 1485 O O . SER A 1 196 ? -4.466 -9.254 -6.239 1.00 90.50 196 SER A O 1
ATOM 1487 N N . LEU A 1 197 ? -3.809 -10.587 -4.554 1.00 91.81 197 LEU A N 1
ATOM 1488 C CA . LEU A 1 197 ? -2.505 -10.900 -5.147 1.00 91.81 197 LEU A CA 1
ATOM 1489 C C . LEU A 1 197 ? -2.657 -11.641 -6.475 1.00 91.81 197 LEU A C 1
ATOM 1491 O O . LEU A 1 197 ? -2.034 -11.250 -7.457 1.00 91.81 197 LEU A O 1
ATOM 1495 N N . VAL A 1 198 ? -3.519 -12.660 -6.531 1.00 89.44 198 VAL A N 1
ATOM 1496 C CA . VAL A 1 198 ? -3.808 -13.395 -7.771 1.00 89.44 198 VAL A CA 1
ATOM 1497 C C . VAL A 1 198 ? -4.338 -12.452 -8.850 1.00 89.44 198 VAL A C 1
ATOM 1499 O O . VAL A 1 198 ? -3.882 -12.523 -9.989 1.00 89.44 198 VAL A O 1
ATOM 1502 N N . ALA A 1 199 ? -5.241 -11.531 -8.503 1.00 86.94 199 ALA A N 1
ATOM 1503 C CA . ALA A 1 199 ? -5.776 -10.553 -9.446 1.00 86.94 199 ALA A CA 1
ATOM 1504 C C . ALA A 1 199 ? -4.687 -9.621 -10.006 1.00 86.94 199 ALA A C 1
ATOM 1506 O O . ALA A 1 199 ? -4.647 -9.389 -11.215 1.00 86.94 199 ALA A O 1
ATOM 1507 N N . ILE A 1 200 ? -3.780 -9.123 -9.157 1.00 87.38 200 ILE A N 1
ATOM 1508 C CA . ILE A 1 200 ? -2.680 -8.248 -9.592 1.00 87.38 200 ILE A CA 1
ATOM 1509 C C . ILE A 1 200 ? -1.661 -9.028 -10.429 1.00 87.38 200 ILE A C 1
ATOM 1511 O O . ILE A 1 200 ? -1.233 -8.535 -11.468 1.00 87.38 200 ILE A O 1
ATOM 1515 N N . ILE A 1 201 ? -1.298 -10.249 -10.025 1.00 88.38 201 ILE A N 1
ATOM 1516 C CA . ILE A 1 201 ? -0.387 -11.117 -10.789 1.00 88.38 201 ILE A CA 1
ATOM 1517 C C . ILE A 1 201 ? -0.975 -11.416 -12.169 1.00 88.38 201 ILE A C 1
ATOM 1519 O O . ILE A 1 201 ? -0.279 -11.292 -13.173 1.00 88.38 201 ILE A O 1
ATOM 1523 N N . TRP A 1 202 ? -2.260 -11.771 -12.230 1.00 86.75 202 TRP A N 1
ATOM 1524 C CA . TRP A 1 202 ? -2.959 -12.030 -13.486 1.00 86.75 202 TRP A CA 1
ATOM 1525 C C . TRP A 1 202 ? -2.984 -10.792 -14.389 1.00 86.75 202 TRP A C 1
ATOM 1527 O O . TRP A 1 202 ? -2.673 -10.878 -15.577 1.00 86.75 202 TRP A O 1
ATOM 1537 N N . TYR A 1 203 ? -3.284 -9.625 -13.817 1.00 84.31 203 TYR A N 1
ATOM 1538 C CA . TYR A 1 203 ? -3.266 -8.361 -14.546 1.00 84.31 203 TYR A CA 1
ATOM 1539 C C . TYR A 1 203 ? -1.861 -8.016 -15.068 1.00 84.31 203 TYR A C 1
ATOM 1541 O O . TYR A 1 203 ? -1.704 -7.636 -16.231 1.00 84.31 203 TYR A O 1
ATOM 1549 N N . ALA A 1 204 ? -0.829 -8.176 -14.238 1.00 84.62 204 ALA A N 1
ATOM 1550 C CA . ALA A 1 204 ? 0.558 -7.934 -14.622 1.00 84.62 204 ALA A CA 1
ATOM 1551 C C . ALA A 1 204 ? 1.003 -8.892 -15.735 1.00 84.62 204 ALA A C 1
ATOM 1553 O O . ALA A 1 204 ? 1.606 -8.452 -16.712 1.00 84.62 204 ALA A O 1
ATOM 1554 N N . TYR A 1 205 ? 0.639 -10.174 -15.642 1.00 83.94 205 TYR A N 1
ATOM 1555 C CA . TYR A 1 205 ? 0.897 -11.157 -16.693 1.00 83.94 205 TYR A CA 1
ATOM 1556 C C . TYR A 1 205 ? 0.291 -10.719 -18.030 1.00 83.94 205 TYR A C 1
ATOM 1558 O O . TYR A 1 205 ? 0.996 -10.675 -19.033 1.00 83.94 205 TYR A O 1
ATOM 1566 N N . PHE A 1 206 ? -0.983 -10.316 -18.041 1.00 84.31 206 PHE A N 1
ATOM 1567 C CA . PHE A 1 206 ? -1.642 -9.840 -19.260 1.00 84.31 206 PHE A CA 1
ATOM 1568 C C . PHE A 1 206 ? -1.006 -8.555 -19.812 1.00 84.31 206 PHE A C 1
ATOM 1570 O O . PHE A 1 206 ? -0.911 -8.371 -21.024 1.00 84.31 206 PHE A O 1
ATOM 1577 N N . THR A 1 207 ? -0.544 -7.677 -18.923 1.00 84.62 207 THR A N 1
ATOM 1578 C CA . THR A 1 207 ? 0.074 -6.400 -19.296 1.00 84.62 207 THR A CA 1
ATOM 1579 C C . THR A 1 207 ? 1.453 -6.587 -19.931 1.00 84.62 207 THR A C 1
ATOM 1581 O O . THR A 1 207 ? 1.761 -5.921 -20.916 1.00 84.62 207 THR A O 1
ATOM 1584 N N . TYR A 1 208 ? 2.268 -7.509 -19.412 1.00 83.56 208 TYR A N 1
ATOM 1585 C CA . TYR A 1 208 ? 3.642 -7.741 -19.877 1.00 83.56 208 TYR A CA 1
ATOM 1586 C C . TYR A 1 208 ? 3.805 -9.002 -20.737 1.00 83.56 208 TYR A C 1
ATOM 1588 O O . TYR A 1 208 ? 4.932 -9.394 -21.028 1.00 83.56 208 TYR A O 1
ATOM 1596 N N . GLN A 1 209 ? 2.710 -9.617 -21.200 1.00 81.19 209 GLN A N 1
ATOM 1597 C CA . GLN A 1 209 ? 2.741 -10.838 -22.024 1.00 81.19 209 GLN A CA 1
ATOM 1598 C C . GLN A 1 209 ? 3.560 -10.696 -23.318 1.00 81.19 209 GLN A C 1
ATOM 1600 O O . GLN A 1 209 ? 4.050 -11.684 -23.856 1.00 81.19 209 GLN A O 1
ATOM 1605 N N . SER A 1 210 ? 3.701 -9.471 -23.833 1.00 80.44 210 SER A N 1
ATOM 1606 C CA . SER A 1 210 ? 4.457 -9.174 -25.052 1.00 80.44 210 SER A CA 1
ATOM 1607 C C . SER A 1 210 ? 5.962 -9.021 -24.820 1.00 80.44 210 SER A C 1
ATOM 1609 O O . SER A 1 210 ? 6.701 -8.854 -25.788 1.00 80.44 210 SER A O 1
ATOM 1611 N N . VAL A 1 211 ? 6.426 -9.032 -23.567 1.00 79.75 211 VAL A N 1
ATOM 1612 C CA . VAL A 1 211 ? 7.845 -8.883 -23.225 1.00 79.75 211 VAL A CA 1
ATOM 1613 C C . VAL A 1 211 ? 8.492 -10.273 -23.189 1.00 79.75 211 VAL A C 1
ATOM 1615 O O . VAL A 1 211 ? 8.106 -11.094 -22.354 1.00 79.75 211 VAL A O 1
ATOM 1618 N N . PRO A 1 212 ? 9.471 -10.573 -24.066 1.00 75.94 212 PRO A N 1
ATOM 1619 C CA . PRO A 1 212 ? 10.159 -11.860 -24.050 1.00 75.94 212 PRO A CA 1
ATOM 1620 C C . PRO A 1 212 ? 10.875 -12.062 -22.716 1.00 75.94 212 PRO A C 1
ATOM 1622 O O . PRO A 1 212 ? 11.632 -11.196 -22.282 1.00 75.94 212 PRO A O 1
ATOM 1625 N N . TYR A 1 213 ? 10.672 -13.210 -22.072 1.00 69.69 213 TYR A N 1
ATOM 1626 C CA . TYR A 1 213 ? 11.393 -13.521 -20.843 1.00 69.69 213 TYR A CA 1
ATOM 1627 C C . TYR A 1 213 ? 12.890 -13.704 -21.129 1.00 69.69 213 TYR A C 1
ATOM 1629 O O . TYR A 1 213 ? 13.282 -14.552 -21.931 1.00 69.69 213 TYR A O 1
ATOM 1637 N N . SER A 1 214 ? 13.727 -12.938 -20.433 1.00 74.62 214 SER A N 1
ATOM 1638 C CA . SER A 1 214 ? 15.182 -13.088 -20.410 1.00 74.62 214 SER A CA 1
ATOM 1639 C C . SER A 1 214 ? 15.637 -13.240 -18.963 1.00 74.62 214 SER A C 1
ATOM 1641 O O . SER A 1 214 ? 15.112 -12.570 -18.075 1.00 74.62 214 SER A O 1
ATOM 1643 N N . HIS A 1 215 ? 16.645 -14.082 -18.709 1.00 69.81 215 HIS A N 1
ATOM 1644 C CA . HIS A 1 215 ? 17.210 -14.252 -17.362 1.00 69.81 215 HIS A CA 1
ATOM 1645 C C . HIS A 1 215 ? 17.757 -12.930 -16.783 1.00 69.81 215 HIS A C 1
ATOM 1647 O O . HIS A 1 215 ? 17.832 -12.779 -15.566 1.00 69.81 215 HIS A O 1
ATOM 1653 N N . GLY A 1 216 ? 18.087 -11.955 -17.640 1.00 74.25 216 GLY A N 1
ATOM 1654 C CA . GLY A 1 216 ? 18.548 -10.622 -17.241 1.00 74.25 216 GLY A CA 1
ATOM 1655 C C . GLY A 1 216 ? 17.449 -9.657 -16.782 1.00 74.25 216 GLY A C 1
ATOM 1656 O O . GLY A 1 216 ? 17.779 -8.673 -16.118 1.00 74.25 216 GLY A O 1
ATOM 1657 N N . ILE A 1 217 ? 16.163 -9.944 -17.046 1.00 75.06 217 ILE A N 1
ATOM 1658 C CA . ILE A 1 217 ? 15.046 -9.021 -16.752 1.00 75.06 217 ILE A CA 1
ATOM 1659 C C . ILE A 1 217 ? 15.031 -8.602 -15.285 1.00 75.06 217 ILE A C 1
ATOM 1661 O O . ILE A 1 217 ? 14.761 -7.450 -14.982 1.00 75.06 217 ILE A O 1
ATOM 1665 N N . TRP A 1 218 ? 15.354 -9.499 -14.354 1.00 76.00 218 TRP A N 1
ATOM 1666 C CA . TRP A 1 218 ? 15.334 -9.170 -12.927 1.00 76.00 218 TRP A CA 1
ATOM 1667 C C . TRP A 1 218 ? 16.320 -8.050 -12.547 1.00 76.00 218 TRP A C 1
ATOM 1669 O O . TRP A 1 218 ? 16.036 -7.241 -11.662 1.00 76.00 218 TRP A O 1
ATOM 1679 N N . SER A 1 219 ? 17.474 -8.004 -13.216 1.00 77.00 219 SER A N 1
ATOM 1680 C CA . SER A 1 219 ? 18.547 -7.034 -12.965 1.00 77.00 219 SER A CA 1
ATOM 1681 C C . SER A 1 219 ? 18.431 -5.747 -13.782 1.00 77.00 219 SER A C 1
ATOM 1683 O O . SER A 1 219 ? 19.176 -4.801 -13.528 1.00 77.00 219 SER A O 1
ATOM 1685 N N . GLU A 1 220 ? 17.520 -5.691 -14.754 1.00 77.12 220 GLU A N 1
ATOM 1686 C CA . GLU A 1 220 ? 17.346 -4.516 -15.601 1.00 77.12 220 GLU A CA 1
ATOM 1687 C C . GLU A 1 220 ? 16.722 -3.359 -14.808 1.00 77.12 220 GLU A C 1
ATOM 1689 O O . GLU A 1 220 ? 15.620 -3.452 -14.257 1.00 77.12 220 GLU A O 1
ATOM 1694 N N . MET A 1 221 ? 17.454 -2.245 -14.757 1.00 72.44 221 MET A N 1
ATOM 1695 C CA . MET A 1 221 ? 17.000 -0.971 -14.207 1.00 72.44 221 MET A CA 1
ATOM 1696 C C . MET A 1 221 ? 17.065 0.080 -15.307 1.00 72.44 221 MET A C 1
ATOM 1698 O O . MET A 1 221 ? 18.074 0.204 -16.004 1.00 72.44 221 MET A O 1
ATOM 1702 N N . GLY A 1 222 ? 15.999 0.852 -15.473 1.00 63.56 222 GLY A N 1
ATOM 1703 C CA . GLY A 1 222 ? 15.943 1.870 -16.514 1.00 63.56 222 GLY A CA 1
ATOM 1704 C C . GLY A 1 222 ? 14.533 2.374 -16.775 1.00 63.56 222 GLY A C 1
ATOM 1705 O O . GLY A 1 222 ? 13.550 1.813 -16.295 1.00 63.56 222 GLY A O 1
ATOM 1706 N N . ALA A 1 223 ? 14.436 3.437 -17.574 1.00 59.50 223 ALA A N 1
ATOM 1707 C CA . ALA A 1 223 ? 13.161 4.066 -17.919 1.00 59.50 223 ALA A CA 1
ATOM 1708 C C . ALA A 1 223 ? 12.193 3.109 -18.645 1.00 59.50 223 ALA A C 1
ATOM 1710 O O . ALA A 1 223 ? 10.991 3.203 -18.455 1.00 59.50 223 ALA A O 1
ATOM 1711 N N . ASN A 1 224 ? 12.719 2.141 -19.405 1.00 66.06 224 ASN A N 1
ATOM 1712 C CA . ASN A 1 224 ? 11.921 1.166 -20.159 1.00 66.06 224 ASN A CA 1
ATOM 1713 C C . ASN A 1 224 ? 11.839 -0.214 -19.476 1.00 66.06 224 ASN A C 1
ATOM 1715 O O . ASN A 1 224 ? 11.382 -1.178 -20.085 1.00 66.06 224 ASN A O 1
ATOM 1719 N N . ALA A 1 225 ? 12.285 -0.330 -18.220 1.00 78.25 225 ALA A N 1
ATOM 1720 C CA . ALA A 1 225 ? 12.343 -1.590 -17.474 1.00 78.25 225 ALA A CA 1
ATOM 1721 C C . ALA A 1 225 ? 11.064 -1.846 -16.646 1.00 78.25 225 ALA A C 1
ATOM 1723 O O . ALA A 1 225 ? 11.122 -2.359 -15.527 1.00 78.25 225 ALA A O 1
ATOM 1724 N N . ASP A 1 226 ? 9.892 -1.481 -17.175 1.00 79.81 226 ASP A N 1
ATOM 1725 C CA . ASP A 1 226 ? 8.615 -1.578 -16.453 1.00 79.81 226 ASP A CA 1
ATOM 1726 C C . ASP A 1 226 ? 8.266 -3.026 -16.074 1.00 79.81 226 ASP A C 1
ATOM 1728 O O . ASP A 1 226 ? 7.838 -3.282 -14.950 1.00 79.81 226 ASP A O 1
ATOM 1732 N N . ALA A 1 227 ? 8.547 -3.994 -16.954 1.00 83.94 227 ALA A N 1
ATOM 1733 C CA . ALA A 1 227 ? 8.339 -5.416 -16.668 1.00 83.94 227 ALA A CA 1
ATOM 1734 C C . ALA A 1 227 ? 9.230 -5.914 -15.513 1.00 83.94 227 ALA A C 1
ATOM 1736 O O . ALA A 1 227 ? 8.758 -6.604 -14.607 1.00 83.94 227 ALA A O 1
ATOM 1737 N N . ALA A 1 228 ? 10.508 -5.521 -15.507 1.00 86.44 228 ALA A N 1
ATOM 1738 C CA . ALA A 1 228 ? 11.458 -5.834 -14.439 1.00 86.44 228 ALA A CA 1
ATOM 1739 C C . ALA A 1 228 ? 11.033 -5.227 -13.096 1.00 86.44 228 ALA A C 1
ATOM 1741 O O . ALA A 1 228 ? 11.135 -5.866 -12.043 1.00 86.44 228 ALA A O 1
ATOM 1742 N N . ARG A 1 229 ? 10.543 -3.983 -13.126 1.00 86.06 229 ARG A N 1
ATOM 1743 C CA . ARG A 1 229 ? 10.039 -3.271 -11.948 1.00 86.06 229 ARG A CA 1
ATOM 1744 C C . ARG A 1 229 ? 8.777 -3.931 -11.399 1.00 86.06 229 ARG A C 1
ATOM 1746 O O . ARG A 1 229 ? 8.712 -4.196 -10.200 1.00 86.06 229 ARG A O 1
ATOM 1753 N N . ALA A 1 230 ? 7.823 -4.262 -12.266 1.00 87.62 230 ALA A N 1
ATOM 1754 C CA . ALA A 1 230 ? 6.596 -4.951 -11.883 1.00 87.62 230 ALA A CA 1
ATOM 1755 C C . ALA A 1 230 ? 6.882 -6.331 -11.276 1.00 87.62 230 ALA A C 1
ATOM 1757 O O . ALA A 1 230 ? 6.297 -6.688 -10.254 1.00 87.62 230 ALA A O 1
ATOM 1758 N N . LEU A 1 231 ? 7.829 -7.083 -11.845 1.00 88.81 231 LEU A N 1
ATOM 1759 C CA . LEU A 1 231 ? 8.254 -8.374 -11.306 1.00 88.81 231 LEU A CA 1
ATOM 1760 C C . LEU A 1 231 ? 8.838 -8.234 -9.889 1.00 88.81 231 LEU A C 1
ATOM 1762 O O . LEU A 1 231 ? 8.443 -8.970 -8.983 1.00 88.81 231 LEU A O 1
ATOM 1766 N N . ARG A 1 232 ? 9.722 -7.252 -9.667 1.00 90.12 232 ARG A N 1
ATOM 1767 C CA . ARG A 1 232 ? 10.282 -6.952 -8.336 1.00 90.12 232 ARG A CA 1
ATOM 1768 C C . ARG A 1 232 ? 9.202 -6.521 -7.339 1.00 90.12 232 ARG A C 1
ATOM 1770 O O . ARG A 1 232 ? 9.207 -6.995 -6.204 1.00 90.12 232 ARG A O 1
ATOM 1777 N N . ALA A 1 233 ? 8.250 -5.692 -7.763 1.00 90.94 233 ALA A N 1
ATOM 1778 C CA . ALA A 1 233 ? 7.109 -5.279 -6.945 1.00 90.94 233 ALA A CA 1
ATOM 1779 C C . ALA A 1 233 ? 6.226 -6.472 -6.532 1.00 90.94 233 ALA A C 1
ATOM 1781 O O . ALA A 1 233 ? 5.854 -6.591 -5.363 1.00 90.94 233 ALA A O 1
ATOM 1782 N N . LEU A 1 234 ? 5.943 -7.399 -7.453 1.00 91.44 234 LEU A N 1
ATOM 1783 C CA . LEU A 1 234 ? 5.187 -8.620 -7.156 1.00 91.44 234 LEU A CA 1
ATOM 1784 C C . LEU A 1 234 ? 5.919 -9.528 -6.164 1.00 91.44 234 LEU A C 1
ATOM 1786 O O . LEU A 1 234 ? 5.299 -10.049 -5.236 1.00 91.44 234 LEU A O 1
ATOM 1790 N N . VAL A 1 235 ? 7.234 -9.699 -6.317 1.00 92.50 235 VAL A N 1
ATOM 1791 C CA . VAL A 1 235 ? 8.043 -10.464 -5.354 1.00 92.50 235 VAL A CA 1
ATOM 1792 C C . VAL A 1 235 ? 8.047 -9.788 -3.981 1.00 92.50 235 VAL A C 1
ATOM 1794 O O . VAL A 1 235 ? 7.888 -10.466 -2.968 1.00 92.50 235 VAL A O 1
ATOM 1797 N N . ALA A 1 236 ? 8.151 -8.460 -3.916 1.00 93.31 236 ALA A N 1
ATOM 1798 C CA . ALA A 1 236 ? 8.079 -7.714 -2.659 1.00 93.31 236 ALA A CA 1
ATOM 1799 C C . ALA A 1 236 ? 6.709 -7.870 -1.967 1.00 93.31 236 ALA A C 1
ATOM 1801 O O . ALA A 1 236 ? 6.646 -8.134 -0.765 1.00 93.31 236 ALA A O 1
ATOM 1802 N N . ALA A 1 237 ? 5.609 -7.784 -2.720 1.00 93.44 237 ALA A N 1
ATOM 1803 C CA . ALA A 1 237 ? 4.262 -7.979 -2.186 1.00 93.44 237 ALA A CA 1
ATOM 1804 C C . ALA A 1 237 ? 4.036 -9.427 -1.709 1.00 93.44 237 ALA A C 1
ATOM 1806 O O . ALA A 1 237 ? 3.581 -9.653 -0.589 1.00 93.44 237 ALA A O 1
ATOM 1807 N N . THR A 1 238 ? 4.399 -10.422 -2.523 1.00 93.69 238 THR A N 1
ATOM 1808 C CA . THR A 1 238 ? 4.202 -11.846 -2.187 1.00 93.69 238 THR A CA 1
ATOM 1809 C C . THR A 1 238 ? 5.090 -12.310 -1.034 1.00 93.69 238 THR A C 1
ATOM 1811 O O . THR A 1 238 ? 4.619 -13.040 -0.162 1.00 93.69 238 THR A O 1
ATOM 1814 N N . SER A 1 239 ? 6.344 -11.851 -0.969 1.00 93.88 239 SER A N 1
ATOM 1815 C CA . SER A 1 239 ? 7.230 -12.127 0.171 1.00 93.88 239 SER A CA 1
ATOM 1816 C C . SER A 1 239 ? 6.702 -11.485 1.452 1.00 93.88 239 SER A C 1
ATOM 1818 O O . SER A 1 239 ? 6.643 -12.156 2.480 1.00 93.88 239 SER A O 1
ATOM 1820 N N . THR A 1 240 ? 6.218 -10.241 1.387 1.00 93.44 240 THR A N 1
ATOM 1821 C CA . THR A 1 240 ? 5.602 -9.571 2.542 1.00 93.44 240 THR A CA 1
ATOM 1822 C C . THR A 1 240 ? 4.365 -10.329 3.021 1.00 93.44 240 THR A C 1
ATOM 1824 O O . THR A 1 240 ? 4.236 -10.590 4.214 1.00 93.44 240 THR A O 1
ATOM 1827 N N . PHE A 1 241 ? 3.501 -10.783 2.106 1.00 93.19 241 PHE A N 1
ATOM 1828 C CA . PHE A 1 241 ? 2.353 -11.626 2.451 1.00 93.19 241 PHE A CA 1
ATOM 1829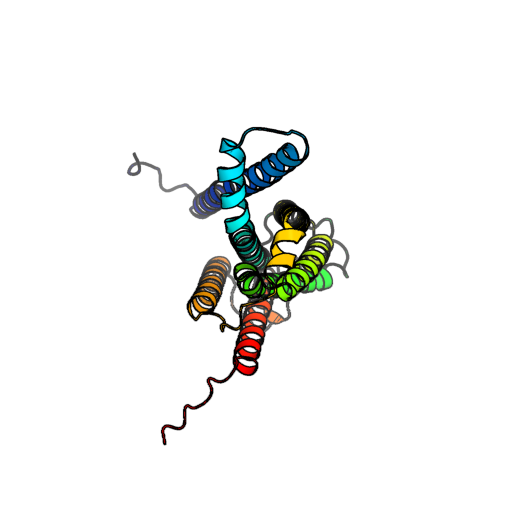 C C . PHE A 1 241 ? 2.763 -12.937 3.125 1.00 93.19 241 PHE A C 1
ATOM 1831 O O . PHE A 1 241 ? 2.166 -13.310 4.137 1.00 93.19 241 PHE A O 1
ATOM 1838 N N . ALA A 1 242 ? 3.772 -13.628 2.591 1.00 92.75 242 ALA A N 1
ATOM 1839 C CA . ALA A 1 242 ? 4.262 -14.882 3.152 1.00 92.75 242 ALA A CA 1
ATOM 1840 C C . ALA A 1 242 ? 4.848 -14.678 4.557 1.00 92.75 242 ALA A C 1
ATOM 1842 O O . ALA A 1 242 ? 4.484 -15.406 5.479 1.00 92.75 242 ALA A O 1
ATOM 1843 N N . ILE A 1 243 ? 5.684 -13.650 4.740 1.00 91.62 243 ILE A N 1
ATOM 1844 C CA . ILE A 1 243 ? 6.287 -13.296 6.033 1.00 91.62 243 ILE A CA 1
ATOM 1845 C C . ILE A 1 243 ? 5.199 -12.933 7.043 1.00 91.62 243 ILE A C 1
ATOM 1847 O O . ILE A 1 243 ? 5.200 -13.453 8.158 1.00 91.62 243 ILE A O 1
ATOM 1851 N N . SER A 1 244 ? 4.244 -12.081 6.663 1.00 86.94 244 SER A N 1
ATOM 1852 C CA . SER A 1 244 ? 3.135 -11.707 7.540 1.00 86.94 244 SER A CA 1
ATOM 1853 C C . SER A 1 244 ? 2.278 -12.916 7.907 1.00 86.94 244 SER A C 1
ATOM 1855 O O . SER A 1 244 ? 2.003 -13.121 9.085 1.00 86.94 244 SER A O 1
ATOM 1857 N N . SER A 1 245 ? 1.902 -13.751 6.937 1.00 85.94 245 SER A N 1
ATOM 1858 C CA . SER A 1 245 ? 1.097 -14.958 7.178 1.00 85.94 245 SER A CA 1
ATOM 1859 C C . SER A 1 245 ? 1.815 -15.948 8.094 1.00 85.94 245 SER A C 1
ATOM 1861 O O . SER A 1 245 ? 1.200 -16.511 9.000 1.00 85.94 245 SER A O 1
ATOM 1863 N N . PHE A 1 246 ? 3.123 -16.120 7.902 1.00 86.81 246 PHE A N 1
ATOM 1864 C CA . PHE A 1 246 ? 3.950 -16.957 8.763 1.00 86.81 246 PHE A CA 1
ATOM 1865 C C . PHE A 1 246 ? 4.053 -16.393 10.184 1.00 86.81 246 PHE A C 1
ATOM 1867 O O . PHE A 1 246 ? 3.875 -17.135 11.147 1.00 86.81 246 PHE A O 1
ATOM 1874 N N . ALA A 1 247 ? 4.260 -15.081 10.334 1.00 84.75 247 ALA A N 1
ATOM 1875 C CA . ALA A 1 247 ? 4.272 -14.425 11.639 1.00 84.75 247 ALA A CA 1
ATOM 1876 C C . ALA A 1 247 ? 2.924 -14.593 12.360 1.00 84.75 247 ALA A C 1
ATOM 1878 O O . ALA A 1 247 ? 2.881 -14.959 13.531 1.00 84.75 247 ALA A O 1
ATOM 1879 N N . ILE A 1 248 ? 1.813 -14.403 11.648 1.00 79.38 248 ILE A N 1
ATOM 1880 C CA . ILE A 1 248 ? 0.461 -14.617 12.177 1.00 79.38 248 ILE A CA 1
ATOM 1881 C C . ILE A 1 248 ? 0.284 -16.055 12.667 1.00 79.38 248 ILE A C 1
ATOM 1883 O O . ILE A 1 248 ? -0.273 -16.262 13.743 1.00 79.38 248 ILE A O 1
ATOM 1887 N N . TRP A 1 249 ? 0.741 -17.038 11.890 1.00 80.56 249 TRP A N 1
ATOM 1888 C CA . TRP A 1 249 ? 0.673 -18.449 12.265 1.00 80.56 249 TRP A CA 1
ATOM 1889 C C . TRP A 1 249 ? 1.521 -18.752 13.508 1.00 80.56 249 TRP A C 1
ATOM 1891 O O . TRP A 1 249 ? 1.035 -19.416 14.422 1.00 80.56 249 TRP A O 1
ATOM 1901 N N . LEU A 1 250 ? 2.741 -18.212 13.581 1.00 82.00 250 LEU A N 1
ATOM 1902 C CA . LEU A 1 250 ? 3.658 -18.407 14.706 1.00 82.00 250 LEU A CA 1
ATOM 1903 C C . LEU A 1 250 ? 3.114 -17.816 16.016 1.00 82.00 250 LEU A C 1
ATOM 1905 O O . LEU A 1 250 ? 3.248 -18.425 17.075 1.00 82.00 250 LEU A O 1
ATOM 1909 N N . PHE A 1 251 ? 2.491 -16.638 15.945 1.00 74.81 251 PHE A N 1
ATOM 1910 C CA . PHE A 1 251 ? 1.954 -15.928 17.109 1.00 74.81 251 PHE A CA 1
ATOM 1911 C C . PHE A 1 251 ? 0.466 -16.214 17.373 1.00 74.81 251 PHE A C 1
ATOM 1913 O O . PHE A 1 251 ? -0.132 -15.604 18.266 1.00 74.81 251 PHE A O 1
ATOM 1920 N N . ALA A 1 252 ? -0.155 -17.135 16.629 1.00 69.00 252 ALA A N 1
ATOM 1921 C CA . ALA A 1 252 ? -1.535 -17.531 16.875 1.00 69.00 252 ALA A CA 1
ATOM 1922 C C . ALA A 1 252 ? -1.637 -18.255 18.234 1.00 69.00 252 ALA A C 1
ATOM 1924 O O . ALA A 1 252 ? -0.932 -19.242 18.458 1.00 69.00 252 ALA A O 1
ATOM 1925 N N . PRO A 1 253 ? -2.517 -17.817 19.157 1.00 62.69 253 PRO A N 1
ATOM 1926 C CA . PRO A 1 253 ? -2.666 -18.479 20.447 1.00 62.69 253 PRO A CA 1
ATOM 1927 C C . PRO A 1 253 ? -3.149 -19.918 20.238 1.00 62.69 253 PRO A C 1
ATOM 1929 O O . PRO A 1 253 ? -4.224 -20.143 19.673 1.00 62.69 253 PRO A O 1
ATOM 1932 N N . GLN A 1 254 ? -2.361 -20.894 20.695 1.00 58.44 254 GLN A N 1
ATOM 1933 C CA . GLN A 1 254 ? -2.761 -22.298 20.661 1.00 58.44 254 GLN A CA 1
ATOM 1934 C C . GLN A 1 254 ? -3.963 -22.497 21.590 1.00 58.44 254 GLN A C 1
ATOM 1936 O O . GLN A 1 254 ? -3.953 -22.058 22.742 1.00 58.44 254 GLN A O 1
ATOM 1941 N N . LYS A 1 255 ? -5.035 -23.117 21.076 1.00 57.09 255 LYS A N 1
ATOM 1942 C CA . LYS A 1 255 ? -6.205 -23.462 21.894 1.00 57.09 255 LYS A CA 1
ATOM 1943 C C . LYS A 1 255 ? -5.732 -24.388 23.024 1.00 57.09 255 LYS A C 1
ATOM 1945 O O . LYS A 1 255 ? -5.057 -25.368 22.711 1.00 57.09 255 LYS A O 1
ATOM 1950 N N . PRO A 1 256 ? -6.067 -24.124 24.301 1.00 52.16 256 PRO A N 1
ATOM 1951 C CA . PRO A 1 256 ? -5.715 -25.045 25.371 1.00 52.16 256 PRO A CA 1
ATOM 1952 C C . PRO A 1 256 ? -6.382 -26.394 25.088 1.00 52.16 256 PRO A C 1
ATOM 1954 O O . PRO A 1 256 ? -7.595 -26.459 24.872 1.00 52.16 256 PRO A O 1
ATOM 1957 N N . VAL A 1 257 ? -5.577 -27.456 25.036 1.00 60.91 257 VAL A N 1
ATOM 1958 C CA . VAL A 1 257 ? -6.066 -28.832 24.942 1.00 60.91 257 VAL A CA 1
ATOM 1959 C C . VAL A 1 257 ? -6.902 -29.081 26.193 1.00 60.91 257 VAL A C 1
ATOM 1961 O O . VAL A 1 257 ? -6.381 -29.070 27.307 1.00 60.91 257 VAL A O 1
ATOM 1964 N N . ARG A 1 258 ? -8.217 -29.232 26.020 1.00 61.59 258 ARG A N 1
ATOM 1965 C CA . ARG A 1 258 ? -9.115 -29.615 27.107 1.00 61.59 258 ARG A CA 1
ATOM 1966 C C . ARG A 1 258 ? -8.825 -31.079 27.417 1.00 61.59 258 ARG A C 1
ATOM 1968 O O . ARG A 1 258 ? -9.218 -31.948 26.649 1.00 61.59 258 ARG A O 1
ATOM 1975 N N . ILE A 1 259 ? -8.085 -31.332 28.491 1.00 62.66 259 ILE A N 1
ATOM 1976 C CA . ILE A 1 259 ? -7.950 -32.678 29.044 1.00 62.66 259 ILE A CA 1
ATOM 1977 C C . ILE A 1 259 ? -9.300 -32.981 29.699 1.00 62.66 259 ILE A C 1
ATOM 1979 O O . ILE A 1 259 ? -9.651 -32.371 30.708 1.00 62.66 259 ILE A O 1
ATOM 1983 N N . GLU A 1 260 ? -10.109 -33.816 29.050 1.00 62.28 260 GLU A N 1
ATOM 1984 C CA . GLU A 1 260 ? -11.279 -34.423 29.682 1.00 62.28 260 GLU A CA 1
ATOM 1985 C C . GLU A 1 260 ? -10.760 -35.537 30.601 1.00 62.28 260 GLU A C 1
ATOM 1987 O O . GLU A 1 260 ? -10.087 -36.455 30.133 1.00 62.28 260 GLU A O 1
ATOM 1992 N N . ASN A 1 261 ? -10.989 -35.373 31.909 1.00 64.62 261 ASN A N 1
ATOM 1993 C CA . ASN A 1 261 ? -10.741 -36.385 32.940 1.00 64.62 261 ASN A CA 1
ATOM 1994 C C . ASN A 1 261 ? -11.922 -37.349 33.033 1.00 64.62 261 ASN A C 1
ATOM 1996 O O . ASN A 1 261 ? -13.070 -36.859 32.919 1.00 64.62 261 ASN A O 1
#

Radius of gyration: 21.57 Å; chains: 1; bounding box: 55×59×70 Å

Sequence (261 aa):
ILAMAPNSQNIPGAAVALVFYRLIYNVVPLFGATIILGLDHAHFIAKPADKAVRHLSNRAEDFAPQIIALLVYAYGFALIAAATLPNVINNHYWASGKYALPIFDVLHGASAAIGMALMVSACGLWREGKSAFYSVLAILVFAFLVTFAGGIIWPALALNLAILALLLFNHDEFNLASALVKKSLGFGWIATMFGSLVAIIWYAYFTYQSVPYSHGIWSEMGANADAARALRALVAATSTFAISSFAIWLFAPQKPVRIEN

Foldseek 3Di:
DPPDDDPPDDPVVVVVVVVVVCCCVVVVVLVVVLVCVLVVVVVVVPDDDDPVVVVVVVVVLVCLLVSLLVLLLVLLLVLLLVQLDQPPPFDCPVVPDPPSQVLLLVLSLVSLLLSLQSLLLSLVSNQLALVSLVSNLVSLVVNLVSCVSNGPPPVSNVSSVSSNSSSVVSVVSSVVNHPDDLDARDPVSLVVLVVSLVVSVVVSCVNCVVPDDDPCLCVDTDSPSSNNSNVSNSCSSVVSSVVSVVVSVVPRDDDPDPPDD

pLDDT: mean 72.57, std 16.44, range [39.41, 95.31]

Secondary structure (DSSP, 8-state):
-TT---TTS-HHHHHHHHHHHHHHHHHHHHHHHHHHHHHHHHHHTT----HHHHHHHHHHHTTHHHHHHHHHHHHHHHHHHHHHS--SS--GGGG-STTHHHHHHHHHHHHHHHHHHHHHHHHHHTTT-HHHHHHHHHHHHHHHHHHHHT---HHHHHHHHHHHHHHHHTHHHHHHTTT----PPPHHHHHHHHHHHHHHHHHHHHHHTTSPP-TTGGG--STT-HHHHHHHHHHHHHHHHHHHHHHHHHTSPPPP-----